Protein AF-0000000082708967 (afdb_homodimer)

Solvent-accessible surface area (backbone atoms only — not comparable to full-atom values): 21891 Å² total; per-residue (Å²): 141,85,82,81,80,80,81,81,82,80,82,80,82,84,83,82,74,86,82,81,83,80,82,81,79,82,82,78,80,78,81,80,74,81,71,82,78,74,81,76,70,68,73,65,56,66,70,60,60,70,72,70,68,70,71,64,66,57,53,57,61,90,88,38,44,76,56,96,66,26,22,32,36,78,41,85,64,57,30,27,50,58,56,44,36,52,54,22,41,74,70,75,24,24,27,30,73,57,70,46,71,65,54,46,52,52,52,20,48,54,37,39,75,73,71,38,57,56,26,37,36,17,36,35,51,56,85,94,37,72,37,28,51,50,37,54,76,71,79,48,87,51,74,58,60,79,57,61,53,91,74,21,30,24,29,31,38,36,26,50,87,90,45,34,32,32,44,35,55,45,80,48,64,37,20,32,32,25,29,36,74,36,47,103,135,87,76,91,71,84,77,86,83,81,82,78,80,81,82,82,81,79,81,81,82,81,81,82,79,84,82,78,84,79,83,80,77,82,72,80,80,77,83,76,72,69,74,63,58,69,72,59,60,72,74,70,70,69,72,65,67,58,55,56,61,90,88,38,44,76,55,94,66,26,20,34,37,77,40,85,64,57,30,26,52,58,56,44,35,52,55,23,40,75,70,75,23,24,27,30,72,57,69,47,70,66,55,44,50,52,51,20,49,53,38,39,76,73,72,39,59,56,26,38,37,18,34,34,51,58,86,92,37,72,37,27,50,51,37,53,75,72,80,48,88,52,74,58,60,80,54,62,54,88,73,21,30,24,30,30,38,37,26,50,86,91,45,34,32,30,45,33,54,45,80,49,66,36,20,32,32,25,30,35,74,36,47,103

Structure (mmCIF, N/CA/C/O backbone):
data_AF-0000000082708967-model_v1
#
loop_
_entity.id
_entity.type
_entity.pdbx_description
1 polymer Ladderlectin-like
#
loop_
_atom_site.group_PDB
_atom_site.id
_atom_site.type_symbol
_atom_site.label_atom_id
_atom_site.label_alt_id
_atom_site.label_comp_id
_atom_site.label_asym_id
_atom_site.label_entity_id
_atom_site.label_seq_id
_atom_site.pdbx_PDB_ins_code
_atom_site.Cartn_x
_atom_site.Cartn_y
_atom_site.Cartn_z
_atom_site.occupancy
_atom_site.B_iso_or_equiv
_atom_site.auth_seq_id
_atom_site.auth_comp_id
_atom_site.auth_asym_id
_atom_site.auth_atom_id
_atom_site.pdbx_PDB_model_num
ATOM 1 N N . MET A 1 1 ? -6.953 -68.812 -30 1 36.72 1 MET A N 1
ATOM 2 C CA . MET A 1 1 ? -6.223 -67.625 -29.594 1 36.72 1 MET A CA 1
ATOM 3 C C . MET A 1 1 ? -4.859 -67.562 -30.266 1 36.72 1 MET A C 1
ATOM 5 O O . MET A 1 1 ? -3.893 -68.125 -29.781 1 36.72 1 MET A O 1
ATOM 9 N N . LYS A 1 2 ? -4.836 -67.375 -31.703 1 40.38 2 LYS A N 1
ATOM 10 C CA . LYS A 1 2 ? -3.861 -67.5 -32.781 1 40.38 2 LYS A CA 1
ATOM 11 C C . LYS A 1 2 ? -2.893 -66.312 -32.75 1 40.38 2 LYS A C 1
ATOM 13 O O . LYS A 1 2 ? -3.312 -65.125 -32.781 1 40.38 2 LYS A O 1
ATOM 18 N N . SER A 1 3 ? -1.656 -66.375 -32.031 1 38.41 3 SER A N 1
ATOM 19 C CA . SER A 1 3 ? -0.506 -65.5 -31.75 1 38.41 3 SER A CA 1
ATOM 20 C C . SER A 1 3 ? 0.183 -65.062 -33.031 1 38.41 3 SER A C 1
ATOM 22 O O . SER A 1 3 ? 0.77 -65.875 -33.75 1 38.41 3 SER A O 1
ATOM 24 N N . VAL A 1 4 ? -0.404 -64 -33.812 1 38.38 4 VAL A N 1
ATOM 25 C CA . VAL A 1 4 ? 0.136 -63.594 -35.094 1 38.38 4 VAL A CA 1
ATOM 26 C C . VAL A 1 4 ? 1.521 -62.969 -34.906 1 38.38 4 VAL A C 1
ATOM 28 O O . VAL A 1 4 ? 1.68 -62.031 -34.125 1 38.38 4 VAL A O 1
ATOM 31 N N . LEU A 1 5 ? 2.689 -63.625 -35.156 1 31.55 5 LEU A N 1
ATOM 32 C CA . LEU A 1 5 ? 4.133 -63.438 -35.094 1 31.55 5 LEU A CA 1
ATOM 33 C C . LEU A 1 5 ? 4.578 -62.406 -36.125 1 31.55 5 LEU A C 1
ATOM 35 O O . LEU A 1 5 ? 4.617 -62.688 -37.312 1 31.55 5 LEU A O 1
ATOM 39 N N . ILE A 1 6 ? 4.102 -61.031 -36.031 1 38.12 6 ILE A N 1
ATOM 40 C CA . ILE A 1 6 ? 4.395 -60.094 -37.125 1 38.12 6 ILE A CA 1
ATOM 41 C C . ILE A 1 6 ? 5.902 -59.844 -37.188 1 38.12 6 ILE A C 1
ATOM 43 O O . ILE A 1 6 ? 6.527 -59.438 -36.219 1 38.12 6 ILE A O 1
ATOM 47 N N . LEU A 1 7 ? 6.695 -60.438 -38.188 1 29.22 7 LEU A N 1
ATOM 48 C CA . LEU A 1 7 ? 8.102 -60.5 -38.562 1 29.22 7 LEU A CA 1
ATOM 49 C C . LEU A 1 7 ? 8.602 -59.125 -39 1 29.22 7 LEU A C 1
ATOM 51 O O . LEU A 1 7 ? 8.117 -58.594 -40 1 29.22 7 LEU A O 1
ATOM 55 N N . CYS A 1 8 ? 9.047 -58.188 -38.062 1 35.88 8 CYS A N 1
ATOM 56 C CA . CYS A 1 8 ? 9.523 -56.812 -38.219 1 35.88 8 CYS A CA 1
ATOM 57 C C . CYS A 1 8 ? 10.805 -56.781 -39.031 1 35.88 8 CYS A C 1
ATOM 59 O O . CYS A 1 8 ? 11.844 -57.281 -38.594 1 35.88 8 CYS A O 1
ATOM 61 N N . PHE A 1 9 ? 10.805 -56.781 -40.406 1 27.39 9 PHE A N 1
ATOM 62 C CA . PHE A 1 9 ? 11.953 -56.844 -41.312 1 27.39 9 PHE A CA 1
ATOM 63 C C . PHE A 1 9 ? 12.758 -55.562 -41.219 1 27.39 9 PHE A C 1
ATOM 65 O O . PHE A 1 9 ? 12.211 -54.469 -41.375 1 27.39 9 PHE A O 1
ATOM 72 N N . ILE A 1 10 ? 14 -55.406 -40.562 1 32.03 10 ILE A N 1
ATOM 73 C CA . ILE A 1 10 ? 15.031 -54.438 -40.156 1 32.03 10 ILE A CA 1
ATOM 74 C C . ILE A 1 10 ? 15.82 -54 -41.375 1 32.03 10 ILE A C 1
ATOM 76 O O . ILE A 1 10 ? 16.609 -54.75 -41.938 1 32.03 10 ILE A O 1
ATOM 80 N N . LEU A 1 11 ? 15.242 -53.344 -42.531 1 27.8 11 LEU A N 1
ATOM 81 C CA . LEU A 1 11 ? 16.047 -53.094 -43.719 1 27.8 11 LEU A CA 1
ATOM 82 C C . LEU A 1 11 ? 17.156 -52.094 -43.438 1 27.8 11 LEU A C 1
ATOM 84 O O . LEU A 1 11 ? 16.891 -50.938 -43.094 1 27.8 11 LEU A O 1
ATOM 88 N N . CYS A 1 12 ? 18.422 -52.438 -43.094 1 29.98 12 CYS A N 1
ATOM 89 C CA . CYS A 1 12 ? 19.688 -51.812 -42.719 1 29.98 12 CYS A CA 1
ATOM 90 C C . CYS A 1 12 ? 20.281 -51.062 -43.906 1 29.98 12 CYS A C 1
ATOM 92 O O . CYS A 1 12 ? 20.875 -51.656 -44.781 1 29.98 12 CYS A O 1
ATOM 94 N N . ALA A 1 13 ? 19.531 -50.062 -44.656 1 31.95 13 ALA A N 1
ATOM 95 C CA . ALA A 1 13 ? 20.125 -49.531 -45.875 1 31.95 13 ALA A CA 1
ATOM 96 C C . ALA A 1 13 ? 21.438 -48.812 -45.594 1 31.95 13 ALA A C 1
ATOM 98 O O . ALA A 1 13 ? 21.531 -48.062 -44.594 1 31.95 13 ALA A O 1
ATOM 99 N N . ALA A 1 14 ? 22.656 -49.156 -46.188 1 31.77 14 ALA A N 1
ATOM 100 C CA . ALA A 1 14 ? 24.094 -48.875 -46.188 1 31.77 14 ALA A CA 1
ATOM 101 C C . ALA A 1 14 ? 24.391 -47.469 -46.656 1 31.77 14 ALA A C 1
ATOM 103 O O . ALA A 1 14 ? 23.844 -47 -47.656 1 31.77 14 ALA A O 1
ATOM 104 N N . VAL A 1 15 ? 24.75 -46.469 -45.75 1 33.69 15 VAL A N 1
ATOM 105 C CA . VAL A 1 15 ? 25.078 -45.062 -45.719 1 33.69 15 VAL A CA 1
ATOM 106 C C . VAL A 1 15 ? 26.344 -44.781 -46.531 1 33.69 15 VAL A C 1
ATOM 108 O O . VAL A 1 15 ? 27.422 -45.281 -46.188 1 33.69 15 VAL A O 1
ATOM 111 N N . SER A 1 16 ? 26.344 -44.719 -47.875 1 27.94 16 SER A N 1
ATOM 112 C CA . SER A 1 16 ? 27.562 -44.562 -48.688 1 27.94 16 SER A CA 1
ATOM 113 C C . SER A 1 16 ? 28.234 -43.25 -48.375 1 27.94 16 SER A C 1
ATOM 115 O O . SER A 1 16 ? 27.578 -42.219 -48.188 1 27.94 16 SER A O 1
ATOM 117 N N . THR A 1 17 ? 29.531 -43.094 -47.938 1 33.69 17 THR A N 1
ATOM 118 C CA . THR A 1 17 ? 30.547 -42.25 -47.344 1 33.69 17 THR A CA 1
ATOM 119 C C . THR A 1 17 ? 31.141 -41.312 -48.406 1 33.69 17 THR A C 1
ATOM 121 O O . THR A 1 17 ? 32.094 -40.594 -48.125 1 33.69 17 THR A O 1
ATOM 124 N N . ARG A 1 18 ? 30.391 -40.75 -49.344 1 32 18 ARG A N 1
ATOM 125 C CA . ARG A 1 18 ? 31.203 -40.188 -50.438 1 32 18 ARG A CA 1
ATOM 126 C C . ARG A 1 18 ? 32.094 -39.062 -49.938 1 32 18 ARG A C 1
ATOM 128 O O . ARG A 1 18 ? 31.625 -38.188 -49.188 1 32 18 ARG A O 1
ATOM 135 N N . ALA A 1 19 ? 33.531 -39 -50 1 31.91 19 ALA A N 1
ATOM 136 C CA . ALA A 1 19 ? 34.75 -38.375 -49.562 1 31.91 19 ALA A CA 1
ATOM 137 C C . ALA A 1 19 ? 34.969 -37.031 -50.281 1 31.91 19 ALA A C 1
ATOM 139 O O . ALA A 1 19 ? 35.219 -37.031 -51.5 1 31.91 19 ALA A O 1
ATOM 140 N N . ALA A 1 20 ? 34.156 -35.938 -50.188 1 33.66 20 ALA A N 1
ATOM 141 C CA . ALA A 1 20 ? 34.281 -34.75 -51.031 1 33.66 20 ALA A CA 1
ATOM 142 C C . ALA A 1 20 ? 35.625 -34.062 -50.812 1 33.66 20 ALA A C 1
ATOM 144 O O . ALA A 1 20 ? 36.062 -33.906 -49.656 1 33.66 20 ALA A O 1
ATOM 145 N N . THR A 1 21 ? 36.562 -33.938 -51.812 1 31.7 21 THR A N 1
ATOM 146 C CA . THR A 1 21 ? 37.969 -33.5 -51.969 1 31.7 21 THR A CA 1
ATOM 147 C C . THR A 1 21 ? 38.062 -31.984 -51.75 1 31.7 21 THR A C 1
ATOM 149 O O . THR A 1 21 ? 37.375 -31.203 -52.375 1 31.7 21 THR A O 1
ATOM 152 N N . VAL A 1 22 ? 38.469 -31.422 -50.594 1 33.75 22 VAL A N 1
ATOM 153 C CA . VAL A 1 22 ? 38.625 -30.078 -50.031 1 33.75 22 VAL A CA 1
ATOM 154 C C . VAL A 1 22 ? 39.75 -29.359 -50.781 1 33.75 22 VAL A C 1
ATOM 156 O O . VAL A 1 22 ? 40.906 -29.766 -50.75 1 33.75 22 VAL A O 1
ATOM 159 N N . ALA A 1 23 ? 39.469 -28.75 -51.969 1 30.03 23 ALA A N 1
ATOM 160 C CA . ALA A 1 23 ? 40.5 -28.078 -52.781 1 30.03 23 ALA A CA 1
ATOM 161 C C . ALA A 1 23 ? 41.125 -26.938 -51.969 1 30.03 23 ALA A C 1
ATOM 163 O O . ALA A 1 23 ? 40.438 -26.219 -51.25 1 30.03 23 ALA A O 1
ATOM 164 N N . VAL A 1 24 ? 42.469 -26.891 -51.75 1 30.47 24 VAL A N 1
ATOM 165 C CA . VAL A 1 24 ? 43.531 -26.172 -51.031 1 30.47 24 VAL A CA 1
ATOM 166 C C . VAL A 1 24 ? 43.688 -24.781 -51.625 1 30.47 24 VAL A C 1
ATOM 168 O O . VAL A 1 24 ? 44.125 -24.625 -52.781 1 30.47 24 VAL A O 1
ATOM 171 N N . ALA A 1 25 ? 42.688 -23.875 -51.531 1 28.83 25 ALA A N 1
ATOM 172 C CA . ALA A 1 25 ? 42.812 -22.578 -52.156 1 28.83 25 ALA A CA 1
ATOM 173 C C . ALA A 1 25 ? 44.094 -21.859 -51.719 1 28.83 25 ALA A C 1
ATOM 175 O O . ALA A 1 25 ? 44.5 -21.969 -50.562 1 28.83 25 ALA A O 1
ATOM 176 N N . GLU A 1 26 ? 44.906 -21.328 -52.656 1 28.55 26 GLU A N 1
ATOM 177 C CA . GLU A 1 26 ? 46.25 -20.734 -52.688 1 28.55 26 GLU A CA 1
ATOM 178 C C . GLU A 1 26 ? 46.25 -19.406 -51.938 1 28.55 26 GLU A C 1
ATOM 180 O O . GLU A 1 26 ? 45.375 -18.562 -52.125 1 28.55 26 GLU A O 1
ATOM 185 N N . ALA A 1 27 ? 47 -19.172 -50.875 1 24.41 27 ALA A N 1
ATOM 186 C CA . ALA A 1 27 ? 47.312 -18.156 -49.875 1 24.41 27 ALA A CA 1
ATOM 187 C C . ALA A 1 27 ? 47.969 -16.938 -50.5 1 24.41 27 ALA A C 1
ATOM 189 O O . ALA A 1 27 ? 49.125 -17.031 -50.969 1 24.41 27 ALA A O 1
ATOM 190 N N . ALA A 1 28 ? 47.281 -16.078 -51.312 1 29.34 28 ALA A N 1
ATOM 191 C CA . ALA A 1 28 ? 47.969 -14.945 -51.938 1 29.34 28 ALA A CA 1
ATOM 192 C C . ALA A 1 28 ? 48.688 -14.102 -50.875 1 29.34 28 ALA A C 1
ATOM 194 O O . ALA A 1 28 ? 48.219 -14.023 -49.719 1 29.34 28 ALA A O 1
ATOM 195 N N . ASP A 1 29 ? 49.938 -13.734 -51 1 26.48 29 ASP A N 1
ATOM 196 C CA . ASP A 1 29 ? 51.031 -13.055 -50.281 1 26.48 29 ASP A CA 1
ATOM 197 C C . ASP A 1 29 ? 50.688 -11.594 -50.031 1 26.48 29 ASP A C 1
ATOM 199 O O . ASP A 1 29 ? 50.75 -10.758 -50.938 1 26.48 29 ASP A O 1
ATOM 203 N N . VAL A 1 30 ? 49.469 -11.156 -49.625 1 30.09 30 VAL A N 1
ATOM 204 C CA . VAL A 1 30 ? 49.219 -9.711 -49.594 1 30.09 30 VAL A CA 1
ATOM 205 C C . VAL A 1 30 ? 50.281 -9.031 -48.75 1 30.09 30 VAL A C 1
ATOM 207 O O . VAL A 1 30 ? 50.594 -9.477 -47.625 1 30.09 30 VAL A O 1
ATOM 210 N N . GLN A 1 31 ? 51.156 -8.18 -49.344 1 25.86 31 GLN A N 1
ATOM 211 C CA . GLN A 1 31 ? 52.25 -7.32 -48.938 1 25.86 31 GLN A CA 1
ATOM 212 C C . GLN A 1 31 ? 51.812 -6.289 -47.906 1 25.86 31 GLN A C 1
ATOM 214 O O . GLN A 1 31 ? 50.75 -5.652 -48.062 1 25.86 31 GLN A O 1
ATOM 219 N N . GLN A 1 32 ? 52.156 -6.43 -46.594 1 26.89 32 GLN A N 1
ATOM 220 C CA . GLN A 1 32 ? 51.938 -5.727 -45.312 1 26.89 32 GLN A CA 1
ATOM 221 C C . GLN A 1 32 ? 52.438 -4.285 -45.406 1 26.89 32 GLN A C 1
ATOM 223 O O . GLN A 1 32 ? 53.625 -4.039 -45.5 1 26.89 32 GLN A O 1
ATOM 228 N N . GLU A 1 33 ? 51.844 -3.471 -46.406 1 29.39 33 GLU A N 1
ATOM 229 C CA . GLU A 1 33 ? 52.406 -2.125 -46.344 1 29.39 33 GLU A CA 1
ATOM 230 C C . GLU A 1 33 ? 52.281 -1.533 -44.938 1 29.39 33 GLU A C 1
ATOM 232 O O . GLU A 1 33 ? 51.281 -1.72 -44.281 1 29.39 33 GLU A O 1
ATOM 237 N N . ASP A 1 34 ? 53.375 -1.178 -44.25 1 30.45 34 ASP A N 1
ATOM 238 C CA . ASP A 1 34 ? 53.781 -0.683 -42.938 1 30.45 34 ASP A CA 1
ATOM 239 C C . ASP A 1 34 ? 53.125 0.663 -42.656 1 30.45 34 ASP A C 1
ATOM 241 O O . ASP A 1 34 ? 53.594 1.705 -43.094 1 30.45 34 ASP A O 1
ATOM 245 N N . ASN A 1 35 ? 51.812 0.862 -43 1 35.69 35 ASN A N 1
ATOM 246 C CA . ASN A 1 35 ? 51.406 2.234 -42.75 1 35.69 35 ASN A CA 1
ATOM 247 C C . ASN A 1 35 ? 51.531 2.59 -41.281 1 35.69 35 ASN A C 1
ATOM 249 O O . ASN A 1 35 ? 51.125 1.812 -40.406 1 35.69 35 ASN A O 1
ATOM 253 N N . PRO A 1 36 ? 52.25 3.771 -40.969 1 34.5 36 PRO A N 1
ATOM 254 C CA . PRO A 1 36 ? 52.594 4.211 -39.625 1 34.5 36 PRO A CA 1
ATOM 255 C C . PRO A 1 36 ? 51.406 4.41 -38.719 1 34.5 36 PRO A C 1
ATOM 257 O O . PRO A 1 36 ? 50.312 4.754 -39.188 1 34.5 36 PRO A O 1
ATOM 260 N N . ALA A 1 37 ? 51.438 3.814 -37.5 1 35.72 37 ALA A N 1
ATOM 261 C CA . ALA A 1 37 ? 50.438 3.689 -36.438 1 35.72 37 ALA A CA 1
ATOM 262 C C . ALA A 1 37 ? 49.938 5.059 -36 1 35.72 37 ALA A C 1
ATOM 264 O O . ALA A 1 37 ? 50.719 5.965 -35.719 1 35.72 37 ALA A O 1
ATOM 265 N N . PRO A 1 38 ? 48.688 5.438 -36.562 1 35.59 38 PRO A N 1
ATOM 266 C CA . PRO A 1 38 ? 48.219 6.746 -36.094 1 35.59 38 PRO A CA 1
ATOM 267 C C . PRO A 1 38 ? 48.281 6.891 -34.594 1 35.59 38 PRO A C 1
ATOM 269 O O . PRO A 1 38 ? 48.219 5.891 -33.844 1 35.59 38 PRO A O 1
ATOM 272 N N . GLU A 1 39 ? 48.969 7.992 -34.062 1 35.81 39 GLU A N 1
ATOM 273 C CA . GLU A 1 39 ? 49.094 8.414 -32.656 1 35.81 39 GLU A CA 1
ATOM 274 C C . GLU A 1 39 ? 47.75 8.43 -31.953 1 35.81 39 GLU A C 1
ATOM 276 O O . GLU A 1 39 ? 46.812 9.086 -32.406 1 35.81 39 GLU A O 1
ATOM 281 N N . VAL A 1 40 ? 47.406 7.234 -31.406 1 35.38 40 VAL A N 1
ATOM 282 C CA . VAL A 1 40 ? 46.219 7.09 -30.562 1 35.38 40 VAL A CA 1
ATOM 283 C C . VAL A 1 40 ? 46.219 8.188 -29.5 1 35.38 40 VAL A C 1
ATOM 285 O O . VAL A 1 40 ? 47.219 8.406 -28.812 1 35.38 40 VAL A O 1
ATOM 288 N N . ASP A 1 41 ? 45.594 9.328 -29.812 1 32.5 41 ASP A N 1
ATOM 289 C CA . ASP A 1 41 ? 45.344 10.43 -28.875 1 32.5 41 ASP A CA 1
ATOM 290 C C . ASP A 1 41 ? 44.906 9.922 -27.516 1 32.5 41 ASP A C 1
ATOM 292 O O . ASP A 1 41 ? 44.031 9.039 -27.438 1 32.5 41 ASP A O 1
ATOM 296 N N . ALA A 1 42 ? 45.719 10.203 -26.406 1 36.25 42 ALA A N 1
ATOM 297 C CA . ALA A 1 42 ? 45.719 9.891 -24.984 1 36.25 42 ALA A CA 1
ATOM 298 C C . ALA A 1 42 ? 44.344 10.227 -24.359 1 36.25 42 ALA A C 1
ATOM 300 O O . ALA A 1 42 ? 44.062 9.828 -23.234 1 36.25 42 ALA A O 1
ATOM 301 N N . ASP A 1 43 ? 43.719 11.18 -25.031 1 35.72 43 ASP A N 1
ATOM 302 C CA . ASP A 1 43 ? 42.656 11.758 -24.219 1 35.72 43 ASP A CA 1
ATOM 303 C C . ASP A 1 43 ? 41.5 10.76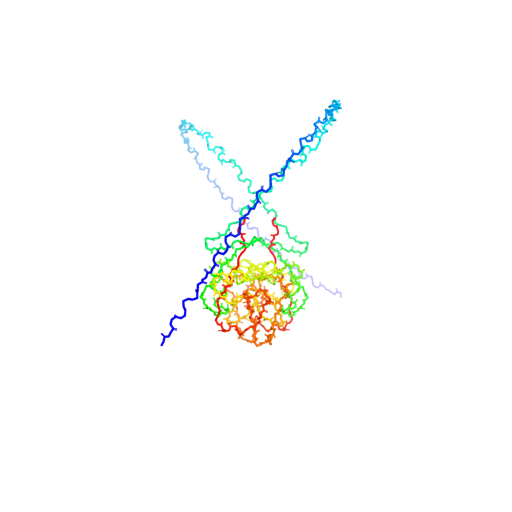6 -24.016 1 35.72 43 ASP A C 1
ATOM 305 O O . ASP A 1 43 ? 40.531 11.055 -23.328 1 35.72 43 ASP A O 1
ATOM 309 N N . THR A 1 44 ? 41.438 9.727 -24.875 1 36.44 44 THR A N 1
ATOM 310 C CA . THR A 1 44 ? 40.281 8.867 -24.703 1 36.44 44 THR A CA 1
ATOM 311 C C . THR A 1 44 ? 40.406 8.023 -23.438 1 36.44 44 THR A C 1
ATOM 313 O O . THR A 1 44 ? 39.469 7.375 -23.016 1 36.44 44 THR A O 1
ATOM 316 N N . ALA A 1 45 ? 41.625 7.848 -22.984 1 33.19 45 ALA A N 1
ATOM 317 C CA . ALA A 1 45 ? 41.75 6.898 -21.891 1 33.19 45 ALA A CA 1
ATOM 318 C C . ALA A 1 45 ? 41.156 7.469 -20.594 1 33.19 45 ALA A C 1
ATOM 320 O O . ALA A 1 45 ? 40.75 6.715 -19.719 1 33.19 45 ALA A O 1
ATOM 321 N N . ALA A 1 46 ? 41.438 8.812 -20.344 1 36.25 46 ALA A N 1
ATOM 322 C CA . ALA A 1 46 ? 41.031 9.281 -19.031 1 36.25 46 ALA A CA 1
ATOM 323 C C . ALA A 1 46 ? 39.531 9.117 -18.844 1 36.25 46 ALA A C 1
ATOM 325 O O . ALA A 1 46 ? 39.031 9.047 -17.703 1 36.25 46 ALA A O 1
ATOM 326 N N . ASP A 1 47 ? 38.75 9.281 -19.953 1 33.06 47 ASP A N 1
ATOM 327 C CA . ASP A 1 47 ? 37.344 9.172 -19.703 1 33.06 47 ASP A CA 1
ATOM 328 C C . ASP A 1 47 ? 36.938 7.746 -19.328 1 33.06 47 ASP A C 1
ATOM 330 O O . ASP A 1 47 ? 35.781 7.473 -19.031 1 33.06 47 ASP A O 1
ATOM 334 N N . ALA A 1 48 ? 37.781 6.766 -19.641 1 32.56 48 ALA A N 1
ATOM 335 C CA . ALA A 1 48 ? 37.375 5.461 -19.125 1 32.56 48 ALA A CA 1
ATOM 336 C C . ALA A 1 48 ? 37.5 5.414 -17.609 1 32.56 48 ALA A C 1
ATOM 338 O O . ALA A 1 48 ? 38.344 4.676 -17.062 1 32.56 48 ALA A O 1
ATOM 339 N N . ALA A 1 49 ? 37.844 6.465 -16.844 1 34.69 49 ALA A N 1
ATOM 340 C CA . ALA A 1 49 ? 37.625 6.215 -15.422 1 34.69 49 ALA A CA 1
ATOM 341 C C . ALA A 1 49 ? 36.344 5.398 -15.211 1 34.69 49 ALA A C 1
ATOM 343 O O . ALA A 1 49 ? 35.281 5.785 -15.656 1 34.69 49 ALA A O 1
ATOM 344 N N . ALA A 1 50 ? 36.406 4.129 -15.094 1 34.12 50 ALA A N 1
ATOM 345 C CA . ALA A 1 50 ? 35.438 3.064 -14.805 1 34.12 50 ALA A CA 1
ATOM 346 C C . ALA A 1 50 ? 34.344 3.543 -13.836 1 34.12 50 ALA A C 1
ATOM 348 O O . ALA A 1 50 ? 34.656 4.027 -12.75 1 34.12 50 ALA A O 1
ATOM 349 N N . ALA A 1 51 ? 33.281 4.223 -14.164 1 38.53 51 ALA A N 1
ATOM 350 C CA . ALA A 1 51 ? 32.125 4.047 -13.32 1 38.53 51 ALA A CA 1
ATOM 351 C C . ALA A 1 51 ? 32.125 2.691 -12.617 1 38.53 51 ALA A C 1
ATOM 353 O O . ALA A 1 51 ? 31.984 1.652 -13.266 1 38.53 51 ALA A O 1
ATOM 354 N N . VAL A 1 52 ? 33.062 2.359 -11.867 1 40.38 52 VAL A N 1
ATOM 355 C CA . VAL A 1 52 ? 32.781 1.209 -11.016 1 40.38 52 VAL A CA 1
ATOM 356 C C . VAL A 1 52 ? 31.281 1.039 -10.859 1 40.38 52 VAL A C 1
ATOM 358 O O . VAL A 1 52 ? 30.609 1.896 -10.273 1 40.38 52 VAL A O 1
ATOM 361 N N . HIS A 1 53 ? 30.516 0.763 -11.883 1 46 53 HIS A N 1
ATOM 362 C CA . HIS A 1 53 ? 29.188 0.232 -11.617 1 46 53 HIS A CA 1
ATOM 363 C C . HIS A 1 53 ? 29.156 -0.514 -10.289 1 46 53 HIS A C 1
ATOM 365 O O . HIS A 1 53 ? 29.734 -1.59 -10.156 1 46 53 HIS A O 1
ATOM 371 N N . GLN A 1 54 ? 29.469 0.105 -9.188 1 45.22 54 GLN A N 1
ATOM 372 C CA . GLN A 1 54 ? 29.172 -0.579 -7.934 1 45.22 54 GLN A CA 1
ATOM 373 C C . GLN A 1 54 ? 28.031 -1.587 -8.109 1 45.22 54 GLN A C 1
ATOM 375 O O . GLN A 1 54 ? 26.906 -1.21 -8.445 1 45.22 54 GLN A O 1
ATOM 380 N N . VAL A 1 55 ? 28.234 -2.693 -8.703 1 50.56 55 VAL A N 1
ATOM 381 C CA . VAL A 1 55 ? 27.297 -3.807 -8.648 1 50.56 55 VAL A CA 1
ATOM 382 C C . VAL A 1 55 ? 26.609 -3.836 -7.281 1 50.56 55 VAL A C 1
ATOM 384 O O . VAL A 1 55 ? 27.266 -3.996 -6.254 1 50.56 55 VAL A O 1
ATOM 387 N N . GLN A 1 56 ? 25.734 -2.934 -7.047 1 53.34 56 GLN A N 1
ATOM 388 C CA . GLN A 1 56 ? 24.938 -3.104 -5.844 1 53.34 56 GLN A CA 1
ATOM 389 C C . GLN A 1 56 ? 24.453 -4.543 -5.707 1 53.34 56 GLN A C 1
ATOM 391 O O . GLN A 1 56 ? 23.703 -5.031 -6.555 1 53.34 56 GLN A O 1
ATOM 396 N N . LEU A 1 57 ? 25.312 -5.398 -5.25 1 63.25 57 LEU A N 1
ATOM 397 C CA . LEU A 1 57 ? 24.875 -6.762 -4.965 1 63.25 57 LEU A CA 1
ATOM 398 C C . LEU A 1 57 ? 23.578 -6.758 -4.172 1 63.25 57 LEU A C 1
ATOM 400 O O . LEU A 1 57 ? 23.484 -6.141 -3.107 1 63.25 57 LEU A O 1
ATOM 404 N N . SER A 1 58 ? 22.438 -6.852 -4.824 1 75.12 58 SER A N 1
ATOM 405 C CA . SER A 1 58 ? 21.141 -7.055 -4.18 1 75.12 58 SER A CA 1
ATOM 406 C C . SER A 1 58 ? 20.953 -8.508 -3.758 1 75.12 58 SER A C 1
ATOM 408 O O . SER A 1 58 ? 21.234 -9.43 -4.531 1 75.12 58 SER A O 1
ATOM 410 N N . PHE A 1 59 ? 20.891 -8.711 -2.432 1 89.38 59 PHE A N 1
ATOM 411 C CA . PHE A 1 59 ? 20.719 -10.07 -1.925 1 89.38 59 PHE A CA 1
ATOM 412 C C . PHE A 1 59 ? 19.312 -10.273 -1.38 1 89.38 59 PHE A C 1
ATOM 414 O O . PHE A 1 59 ? 18.719 -9.352 -0.82 1 89.38 59 PHE A O 1
ATOM 421 N N . CYS A 1 60 ? 18.828 -11.477 -1.745 1 96.06 60 CYS A N 1
ATOM 422 C CA . CYS A 1 60 ? 17.547 -11.891 -1.191 1 96.06 60 CYS A CA 1
ATOM 423 C C . CYS A 1 60 ? 17.734 -12.859 -0.032 1 96.06 60 CYS A C 1
ATOM 425 O O . CYS A 1 60 ? 18.75 -13.578 0.022 1 96.06 60 CYS A O 1
ATOM 427 N N . PRO A 1 61 ? 16.828 -12.812 0.952 1 95.19 61 PRO A N 1
ATOM 428 C CA . PRO A 1 61 ? 16.891 -13.828 2.002 1 95.19 61 PRO A CA 1
ATOM 429 C C . PRO A 1 61 ? 16.844 -15.25 1.446 1 95.19 61 PRO A C 1
ATOM 431 O O . PRO A 1 61 ? 16.375 -15.469 0.323 1 95.19 61 PRO A O 1
ATOM 434 N N . ASP A 1 62 ? 17.328 -16.172 2.275 1 94.56 62 ASP A N 1
ATOM 435 C CA . ASP A 1 62 ? 17.281 -17.578 1.881 1 94.56 62 ASP A CA 1
ATOM 436 C C . ASP A 1 62 ? 15.859 -18.016 1.535 1 94.56 62 ASP A C 1
ATOM 438 O O . ASP A 1 62 ? 14.914 -17.672 2.248 1 94.56 62 ASP A O 1
ATOM 442 N N . GLY A 1 63 ? 15.734 -18.703 0.45 1 95.94 63 GLY A N 1
ATOM 443 C CA . GLY A 1 63 ? 14.43 -19.234 0.062 1 95.94 63 GLY A CA 1
ATOM 444 C C . GLY A 1 63 ? 13.648 -18.297 -0.833 1 95.94 63 GLY A C 1
ATOM 445 O O . GLY A 1 63 ? 12.609 -18.656 -1.379 1 95.94 63 GLY A O 1
ATOM 446 N N . TRP A 1 64 ? 14.18 -17.109 -0.925 1 97.69 64 TRP A N 1
ATOM 447 C CA . TRP A 1 64 ? 13.531 -16.141 -1.803 1 97.69 64 TRP A CA 1
ATOM 448 C C . TRP A 1 64 ? 14.203 -16.109 -3.172 1 97.69 64 TRP A C 1
ATOM 450 O O . TRP A 1 64 ? 15.414 -16.312 -3.281 1 97.69 64 TRP A O 1
ATOM 460 N N . LEU A 1 65 ? 13.391 -15.836 -4.184 1 97.19 65 LEU A N 1
ATOM 461 C CA . LEU A 1 65 ? 13.867 -15.742 -5.559 1 97.19 65 LEU A CA 1
ATOM 462 C C . LEU A 1 65 ? 14.141 -14.297 -5.949 1 97.19 65 LEU A C 1
ATOM 464 O O . LEU A 1 65 ? 13.359 -13.398 -5.609 1 97.19 65 LEU A O 1
ATOM 468 N N . SER A 1 66 ? 15.219 -14.125 -6.637 1 96.31 66 SER A N 1
ATOM 469 C CA . SER A 1 66 ? 15.57 -12.789 -7.09 1 96.31 66 SER A CA 1
ATOM 470 C C . SER A 1 66 ? 15.156 -12.57 -8.539 1 96.31 66 SER A C 1
ATOM 472 O O . SER A 1 66 ? 15.336 -13.453 -9.383 1 96.31 66 SER A O 1
ATOM 474 N N . TYR A 1 67 ? 14.531 -11.445 -8.766 1 96.69 67 TYR A N 1
ATOM 475 C CA . TYR A 1 67 ? 14.195 -11.078 -10.133 1 96.69 67 TYR A CA 1
ATOM 476 C C . TYR A 1 67 ? 14.133 -9.562 -10.297 1 96.69 67 TYR A C 1
ATOM 478 O O . TYR A 1 67 ? 13.297 -8.898 -9.68 1 96.69 67 TYR A O 1
ATOM 486 N N . ARG A 1 68 ? 14.906 -8.977 -11.023 1 93.38 68 ARG A N 1
ATOM 487 C CA . ARG A 1 68 ? 14.93 -7.574 -11.438 1 93.38 68 ARG A CA 1
ATOM 488 C C . ARG A 1 68 ? 14.812 -6.648 -10.227 1 93.38 68 ARG A C 1
ATOM 490 O O . ARG A 1 68 ? 13.969 -5.746 -10.211 1 93.38 68 ARG A O 1
ATOM 497 N N . GLY A 1 69 ? 15.672 -6.918 -9.258 1 93.69 69 GLY A N 1
ATOM 498 C CA . GLY A 1 69 ? 15.805 -6.016 -8.125 1 93.69 69 GLY A CA 1
ATOM 499 C C . GLY A 1 69 ? 14.797 -6.293 -7.023 1 93.69 69 GLY A C 1
ATOM 500 O O . GLY A 1 69 ? 14.75 -5.57 -6.027 1 93.69 69 GLY A O 1
ATOM 501 N N . SER A 1 70 ? 14.016 -7.352 -7.207 1 97 70 SER A N 1
ATOM 502 C CA . SER A 1 70 ? 13.047 -7.738 -6.191 1 97 70 SER A CA 1
ATOM 503 C C . SER A 1 70 ? 13.234 -9.188 -5.766 1 97 70 SER A C 1
ATOM 505 O O . SER A 1 70 ? 13.836 -9.984 -6.496 1 97 70 SER A O 1
ATOM 507 N N . CYS A 1 71 ? 12.766 -9.438 -4.594 1 98.19 71 CYS A N 1
ATOM 508 C CA . CYS A 1 71 ? 12.758 -10.789 -4.047 1 98.19 71 CYS A CA 1
ATOM 509 C C . CYS A 1 71 ? 11.328 -11.312 -3.93 1 98.19 71 CYS A C 1
ATOM 511 O O . CYS A 1 71 ? 10.422 -10.578 -3.549 1 98.19 71 CYS A O 1
ATOM 513 N N . TYR A 1 72 ? 11.227 -12.594 -4.195 1 98.62 72 TYR A N 1
ATOM 514 C CA . TYR A 1 72 ? 9.898 -13.203 -4.207 1 98.62 72 TYR A CA 1
ATOM 515 C C . TYR A 1 72 ? 9.891 -14.492 -3.398 1 98.62 72 TYR A C 1
ATOM 517 O O . TYR A 1 72 ? 10.859 -15.25 -3.408 1 98.62 72 TYR A O 1
ATOM 525 N N . TYR A 1 73 ? 8.82 -14.727 -2.719 1 98.62 73 TYR A N 1
ATOM 526 C CA . TYR A 1 73 ? 8.578 -15.977 -2.002 1 98.62 73 TYR A CA 1
ATOM 527 C C . TYR A 1 73 ? 7.203 -16.531 -2.324 1 98.62 73 TYR A C 1
ATOM 529 O O . TYR A 1 73 ? 6.195 -15.828 -2.209 1 98.62 73 TYR A O 1
ATOM 537 N N . PHE A 1 74 ? 7.191 -17.734 -2.793 1 98.75 74 PHE A N 1
ATOM 538 C CA . PHE A 1 74 ? 5.926 -18.406 -3.059 1 98.75 74 PHE A CA 1
ATOM 539 C C . PHE A 1 74 ? 5.52 -19.281 -1.878 1 98.75 74 PHE A C 1
ATOM 541 O O . PHE A 1 74 ? 6.281 -20.156 -1.458 1 98.75 74 PHE A O 1
ATOM 548 N N . SER A 1 75 ? 4.34 -19 -1.381 1 98.69 75 SER A N 1
ATOM 549 C CA . SER A 1 75 ? 3.812 -19.844 -0.315 1 98.69 75 SER A CA 1
ATOM 550 C C . SER A 1 75 ? 2.838 -20.891 -0.864 1 98.69 75 SER A C 1
ATOM 552 O O . SER A 1 75 ? 1.803 -20.531 -1.435 1 98.69 75 SER A O 1
ATOM 554 N N . ASN A 1 76 ? 3.121 -22.125 -0.608 1 97.94 76 ASN A N 1
ATOM 555 C CA . ASN A 1 76 ? 2.305 -23.234 -1.093 1 97.94 76 ASN A CA 1
ATOM 556 C C . ASN A 1 76 ? 1.084 -23.469 -0.204 1 97.94 76 ASN A C 1
ATOM 558 O O . ASN A 1 76 ? 0.188 -24.234 -0.557 1 97.94 76 ASN A O 1
ATOM 562 N N . HIS A 1 77 ? 0.986 -22.766 0.888 1 97.62 77 HIS A N 1
ATOM 563 C CA . HIS A 1 77 ? -0.113 -22.953 1.83 1 97.62 77 HIS A CA 1
ATOM 564 C C . HIS A 1 77 ? -1.253 -21.984 1.544 1 97.62 77 HIS A C 1
ATOM 566 O O . HIS A 1 77 ? -1.118 -20.781 1.768 1 97.62 77 HIS A O 1
ATOM 572 N N . PRO A 1 78 ? -2.289 -22.547 1.06 1 98.69 78 PRO A N 1
ATOM 573 C CA . PRO A 1 78 ? -3.404 -21.656 0.71 1 98.69 78 PRO A CA 1
ATOM 574 C C . PRO A 1 78 ? -3.918 -20.859 1.904 1 98.69 78 PRO A C 1
ATOM 576 O O . PRO A 1 78 ? -3.967 -21.375 3.023 1 98.69 78 PRO A O 1
ATOM 579 N N . ASN A 1 79 ? -4.266 -19.609 1.718 1 98.88 79 ASN A N 1
ATOM 580 C CA . ASN A 1 79 ? -4.84 -18.703 2.701 1 98.88 79 ASN A CA 1
ATOM 581 C C . ASN A 1 79 ? -5.766 -17.672 2.047 1 98.88 79 ASN A C 1
ATOM 583 O O . ASN A 1 79 ? -5.805 -17.562 0.821 1 98.88 79 ASN A O 1
ATOM 587 N N . THR A 1 80 ? -6.613 -17 2.877 1 98.88 80 THR A N 1
ATOM 588 C CA . THR A 1 80 ? -7.363 -15.859 2.367 1 98.88 80 THR A CA 1
ATOM 589 C C . THR A 1 80 ? -6.418 -14.742 1.942 1 98.88 80 THR A C 1
ATOM 591 O O . THR A 1 80 ? -5.242 -14.734 2.316 1 98.88 80 THR A O 1
ATOM 594 N N . TRP A 1 81 ? -6.906 -13.828 1.208 1 98.88 81 TRP A N 1
ATOM 595 C CA . TRP A 1 81 ? -6.074 -12.711 0.768 1 98.88 81 TRP A CA 1
ATOM 596 C C . TRP A 1 81 ? -5.504 -11.953 1.962 1 98.88 81 TRP A C 1
ATOM 598 O O . TRP A 1 81 ? -4.316 -11.633 1.989 1 98.88 81 TRP A O 1
ATOM 608 N N . LYS A 1 82 ? -6.375 -11.719 2.957 1 98.75 82 LYS A N 1
ATOM 609 C CA . LYS A 1 82 ? -5.965 -11 4.16 1 98.75 82 LYS A CA 1
ATOM 610 C C . LYS A 1 82 ? -4.859 -11.75 4.898 1 98.75 82 LYS A C 1
ATOM 612 O O . LYS A 1 82 ? -3.84 -11.156 5.266 1 98.75 82 LYS A O 1
ATOM 617 N N . ASN A 1 83 ? -5.07 -12.984 5.078 1 98.81 83 ASN A N 1
ATOM 618 C CA . ASN A 1 83 ? -4.082 -13.766 5.82 1 98.81 83 ASN A CA 1
ATOM 619 C C . ASN A 1 83 ? -2.791 -13.938 5.023 1 98.81 83 ASN A C 1
ATOM 621 O O . ASN A 1 83 ? -1.703 -13.984 5.602 1 98.81 83 ASN A O 1
ATOM 625 N N . ALA A 1 84 ? -2.912 -14.062 3.713 1 98.94 84 ALA A N 1
ATOM 626 C CA . ALA A 1 84 ? -1.729 -14.094 2.855 1 98.94 84 ALA A CA 1
ATOM 627 C C . ALA A 1 84 ? -0.913 -12.812 3 1 98.94 84 ALA A C 1
ATOM 629 O O . ALA A 1 84 ? 0.309 -12.867 3.16 1 98.94 84 ALA A O 1
ATOM 630 N N . GLU A 1 85 ? -1.62 -11.664 2.969 1 98.88 85 GLU A N 1
ATOM 631 C CA . GLU A 1 85 ? -0.931 -10.391 3.156 1 98.88 85 GLU A CA 1
ATOM 632 C C . GLU A 1 85 ? -0.275 -10.312 4.531 1 98.88 85 GLU A C 1
ATOM 634 O O . GLU A 1 85 ? 0.845 -9.82 4.664 1 98.88 85 GLU A O 1
ATOM 639 N N . SER A 1 86 ? -0.953 -10.781 5.512 1 98.56 86 SER A N 1
ATOM 640 C CA . SER A 1 86 ? -0.387 -10.789 6.859 1 98.56 86 SER A CA 1
ATOM 641 C C . SER A 1 86 ? 0.88 -11.633 6.926 1 98.56 86 SER A C 1
ATOM 643 O O . SER A 1 86 ? 1.853 -11.258 7.582 1 98.56 86 SER A O 1
ATOM 645 N N . TYR A 1 87 ? 0.843 -12.781 6.273 1 98.69 87 TYR A N 1
ATOM 646 C CA . TYR A 1 87 ? 2.027 -13.625 6.215 1 98.69 87 TYR A CA 1
ATOM 647 C C . TYR A 1 87 ? 3.197 -12.891 5.574 1 98.69 87 TYR A C 1
ATOM 649 O O . TYR A 1 87 ? 4.301 -12.867 6.121 1 98.69 87 TYR A O 1
ATOM 657 N N . CYS A 1 88 ? 2.982 -12.297 4.414 1 98.88 88 CYS A N 1
ATOM 658 C CA . CYS A 1 88 ? 4.027 -11.555 3.717 1 98.88 88 CYS A CA 1
ATOM 659 C C . CYS A 1 88 ? 4.559 -10.422 4.582 1 98.88 88 CYS A C 1
ATOM 661 O O . CYS A 1 88 ? 5.766 -10.195 4.645 1 98.88 88 CYS A O 1
ATOM 663 N N . ALA A 1 89 ? 3.654 -9.75 5.234 1 98.44 89 ALA A N 1
ATOM 664 C CA . ALA A 1 89 ? 4.023 -8.625 6.078 1 98.44 89 ALA A CA 1
ATOM 665 C C . ALA A 1 89 ? 4.984 -9.055 7.184 1 98.44 89 ALA A C 1
ATOM 667 O O . ALA A 1 89 ? 5.84 -8.273 7.613 1 98.44 89 ALA A O 1
ATOM 668 N N . GLY A 1 90 ? 4.82 -10.273 7.629 1 97.5 90 GLY A N 1
ATOM 669 C CA . GLY A 1 90 ? 5.715 -10.812 8.641 1 97.5 90 GLY A CA 1
ATOM 670 C C . GLY A 1 90 ? 7.168 -10.836 8.203 1 97.5 90 GLY A C 1
ATOM 671 O O . GLY A 1 90 ? 8.07 -10.891 9.039 1 97.5 90 GLY A O 1
ATOM 672 N N . PHE A 1 91 ? 7.438 -10.727 6.91 1 97 91 PHE A N 1
ATOM 673 C CA . PHE A 1 91 ? 8.781 -10.695 6.336 1 97 91 PHE A CA 1
ATOM 674 C C . PHE A 1 91 ? 9.094 -9.32 5.766 1 97 91 PHE A C 1
ATOM 676 O O . PHE A 1 91 ? 9.93 -9.195 4.867 1 97 91 PHE A O 1
ATOM 683 N N . GLU A 1 92 ? 8.328 -8.344 6.246 1 95.69 92 GLU A N 1
ATOM 684 C CA . GLU A 1 92 ? 8.477 -6.973 5.758 1 95.69 92 GLU A CA 1
ATOM 685 C C . GLU A 1 92 ? 8.289 -6.902 4.246 1 95.69 92 GLU A C 1
ATOM 687 O O . GLU A 1 92 ? 9.039 -6.215 3.553 1 95.69 92 GLU A O 1
ATOM 692 N N . SER A 1 93 ? 7.457 -7.699 3.791 1 98.25 93 SER A N 1
ATOM 693 C CA . SER A 1 93 ? 7.086 -7.77 2.381 1 98.25 93 SER A CA 1
ATOM 694 C C . SER A 1 93 ? 5.578 -7.641 2.197 1 98.25 93 SER A C 1
ATOM 696 O O . SER A 1 93 ? 4.855 -7.352 3.152 1 98.25 93 SER A O 1
ATOM 698 N N . ASN A 1 94 ? 5.133 -7.691 0.952 1 98.88 94 ASN A N 1
ATOM 699 C CA . ASN A 1 94 ? 3.721 -7.645 0.588 1 98.88 94 ASN A CA 1
ATOM 700 C C . ASN A 1 94 ? 3.379 -8.688 -0.471 1 98.88 94 ASN A C 1
ATOM 702 O O . ASN A 1 94 ? 4.273 -9.289 -1.07 1 98.88 94 ASN A O 1
ATOM 706 N N . LEU A 1 95 ? 2.09 -8.93 -0.575 1 98.94 95 LEU A N 1
ATOM 707 C CA . LEU A 1 95 ? 1.692 -9.641 -1.785 1 98.94 95 LEU A CA 1
ATOM 708 C C . LEU A 1 95 ? 2.197 -8.914 -3.029 1 98.94 95 LEU A C 1
ATOM 710 O O . LEU A 1 95 ? 2.18 -7.684 -3.086 1 98.94 95 LEU A O 1
ATOM 714 N N . ALA A 1 96 ? 2.564 -9.672 -4.027 1 98.94 96 ALA A N 1
ATOM 715 C CA . ALA A 1 96 ? 3.332 -9.172 -5.16 1 98.94 96 ALA A CA 1
ATOM 716 C C . ALA A 1 96 ? 2.494 -8.227 -6.016 1 98.94 96 ALA A C 1
ATOM 718 O O . ALA A 1 96 ? 1.31 -8.477 -6.254 1 98.94 96 ALA A O 1
ATOM 719 N N . SER A 1 97 ? 3.113 -7.176 -6.457 1 98.81 97 SER A N 1
ATOM 720 C CA . SER A 1 97 ? 2.557 -6.277 -7.461 1 98.81 97 SER A CA 1
ATOM 721 C C . SER A 1 97 ? 3.184 -6.52 -8.828 1 98.81 97 SER A C 1
ATOM 723 O O . SER A 1 97 ? 4.223 -7.176 -8.938 1 98.81 97 SER A O 1
ATOM 725 N N . VAL A 1 98 ? 2.543 -6.078 -9.836 1 98.62 98 VAL A N 1
ATOM 726 C CA . VAL A 1 98 ? 2.996 -6.332 -11.195 1 98.62 98 VAL A CA 1
ATOM 727 C C . VAL A 1 98 ? 2.953 -5.039 -12.008 1 98.62 98 VAL A C 1
ATOM 729 O O . VAL A 1 98 ? 1.927 -4.359 -12.047 1 98.62 98 VAL A O 1
ATOM 732 N N . HIS A 1 99 ? 4.066 -4.785 -12.672 1 98.25 99 HIS A N 1
ATOM 733 C CA . HIS A 1 99 ? 4.133 -3.488 -13.344 1 98.25 99 HIS A CA 1
ATOM 734 C C . HIS A 1 99 ? 4.492 -3.645 -14.812 1 98.25 99 HIS A C 1
ATOM 736 O O . HIS A 1 99 ? 4.508 -2.664 -15.562 1 98.25 99 HIS A O 1
ATOM 742 N N . ASN A 1 100 ? 4.75 -4.859 -15.25 1 98 100 ASN A N 1
ATOM 743 C CA . ASN A 1 100 ? 5.008 -5.133 -16.656 1 98 100 ASN A CA 1
ATOM 744 C C . ASN A 1 100 ? 4.883 -6.621 -16.984 1 98 100 ASN A C 1
ATOM 746 O O . ASN A 1 100 ? 4.703 -7.438 -16.078 1 98 100 ASN A O 1
ATOM 750 N N . ILE A 1 101 ? 4.98 -6.957 -18.297 1 97.25 101 ILE A N 1
ATOM 751 C CA . ILE A 1 101 ? 4.73 -8.32 -18.75 1 97.25 101 ILE A CA 1
ATOM 752 C C . ILE A 1 101 ? 5.855 -9.234 -18.266 1 97.25 101 ILE A C 1
ATOM 754 O O . ILE A 1 101 ? 5.629 -10.422 -18.016 1 97.25 101 ILE A O 1
ATOM 758 N N . TRP A 1 102 ? 7.012 -8.734 -18.094 1 97.88 102 TRP A N 1
ATOM 759 C CA . TRP A 1 102 ? 8.133 -9.555 -17.672 1 97.88 102 TRP A CA 1
ATOM 760 C C . TRP A 1 102 ? 7.965 -10.008 -16.219 1 97.88 102 TRP A C 1
ATOM 762 O O . TRP A 1 102 ? 8.164 -11.18 -15.898 1 97.88 102 TRP A O 1
ATOM 772 N N . GLU A 1 103 ? 7.57 -9.078 -15.414 1 98.06 103 GLU A N 1
ATOM 773 C CA . GLU A 1 103 ? 7.277 -9.43 -14.023 1 98.06 103 GLU A CA 1
ATOM 774 C C . GLU A 1 103 ? 6.152 -10.453 -13.938 1 98.06 103 GLU A C 1
ATOM 776 O O . GLU A 1 103 ? 6.246 -11.422 -13.18 1 98.06 103 GLU A O 1
ATOM 781 N N . TYR A 1 104 ? 5.098 -10.258 -14.75 1 98.5 104 TYR A N 1
ATOM 782 C CA . TYR A 1 104 ? 3.959 -11.172 -14.703 1 98.5 104 TYR A CA 1
ATOM 783 C C . TYR A 1 104 ? 4.367 -12.578 -15.125 1 98.5 104 TYR A C 1
ATOM 785 O O . TYR A 1 104 ? 3.982 -13.555 -14.484 1 98.5 104 TYR A O 1
ATOM 793 N N . THR A 1 105 ? 5.121 -12.641 -16.188 1 98.38 105 THR A N 1
ATOM 794 C CA . THR A 1 105 ? 5.559 -13.93 -16.719 1 98.38 105 THR A CA 1
ATOM 795 C C . THR A 1 105 ? 6.445 -14.656 -15.711 1 98.38 105 THR A C 1
ATOM 797 O O . THR A 1 105 ? 6.348 -15.875 -15.555 1 98.38 105 THR A O 1
ATOM 800 N N . PHE A 1 106 ? 7.293 -13.883 -15.062 1 98.75 106 PHE A N 1
ATOM 801 C CA . PHE A 1 106 ? 8.125 -14.469 -14.016 1 98.75 106 PHE A CA 1
ATOM 802 C C . PHE A 1 106 ? 7.258 -15.078 -12.914 1 98.75 106 PHE A C 1
ATOM 804 O O . PHE A 1 106 ? 7.516 -16.203 -12.469 1 98.75 106 PHE A O 1
ATOM 811 N N . LEU A 1 107 ? 6.254 -14.32 -12.484 1 98.88 107 LEU A N 1
ATOM 812 C CA . LEU A 1 107 ? 5.363 -14.812 -11.438 1 98.88 107 LEU A CA 1
ATOM 813 C C . LEU A 1 107 ? 4.602 -16.047 -11.906 1 98.88 107 LEU A C 1
ATOM 815 O O . LEU A 1 107 ? 4.434 -17 -11.148 1 98.88 107 LEU A O 1
ATOM 819 N N . GLN A 1 108 ? 4.137 -16.047 -13.148 1 98.75 108 GLN A N 1
ATOM 820 C CA . GLN A 1 108 ? 3.445 -17.203 -13.703 1 98.75 108 GLN A CA 1
ATOM 821 C C . GLN A 1 108 ? 4.328 -18.453 -13.648 1 98.75 108 GLN A C 1
ATOM 823 O O . GLN A 1 108 ? 3.873 -19.516 -13.25 1 98.75 108 GLN A O 1
ATOM 828 N N . ARG A 1 109 ? 5.523 -18.281 -14.055 1 98.44 109 ARG A N 1
ATOM 829 C CA . ARG A 1 109 ? 6.465 -19.391 -14.039 1 98.44 109 ARG A CA 1
ATOM 830 C C . ARG A 1 109 ? 6.699 -19.891 -12.625 1 98.44 109 ARG A C 1
ATOM 832 O O . ARG A 1 109 ? 6.773 -21.109 -12.391 1 98.44 109 ARG A O 1
ATOM 839 N N . THR A 1 110 ? 6.848 -18.953 -11.711 1 98.56 110 THR A N 1
ATOM 840 C CA . THR A 1 110 ? 7.062 -19.312 -10.312 1 98.56 110 THR A CA 1
ATOM 841 C C . THR A 1 110 ? 5.926 -20.172 -9.789 1 98.56 110 THR A C 1
ATOM 843 O O . THR A 1 110 ? 6.164 -21.219 -9.164 1 98.56 110 THR A O 1
ATOM 846 N N . VAL A 1 111 ? 4.699 -19.812 -10.086 1 98.69 111 VAL A N 1
ATOM 847 C CA . VAL A 1 111 ? 3.514 -20.531 -9.617 1 98.69 111 VAL A CA 1
ATOM 848 C C . VAL A 1 111 ? 3.428 -21.891 -10.305 1 98.69 111 VAL A C 1
ATOM 850 O O . VAL A 1 111 ? 3.15 -22.906 -9.648 1 98.69 111 VAL A O 1
ATOM 853 N N . ARG A 1 112 ? 3.684 -21.859 -11.57 1 98.44 112 ARG A N 1
ATOM 854 C CA . ARG A 1 112 ? 3.635 -23.094 -12.352 1 98.44 112 ARG A CA 1
ATOM 855 C C . ARG A 1 112 ? 4.68 -24.094 -11.859 1 98.44 112 ARG A C 1
ATOM 857 O O . ARG A 1 112 ? 4.379 -25.281 -11.688 1 98.44 112 ARG A O 1
ATOM 864 N N . THR A 1 113 ? 5.906 -23.641 -11.625 1 97.88 113 THR A N 1
ATOM 865 C CA . THR A 1 113 ? 7.008 -24.484 -11.18 1 97.88 113 THR A CA 1
ATOM 866 C C . THR A 1 113 ? 6.711 -25.078 -9.805 1 97.88 113 THR A C 1
ATOM 868 O O . THR A 1 113 ? 7.117 -26.203 -9.516 1 97.88 113 THR A O 1
ATOM 871 N N . ALA A 1 114 ? 5.957 -24.344 -9.039 1 97.69 114 ALA A N 1
ATOM 872 C CA . ALA A 1 114 ? 5.59 -24.828 -7.715 1 97.69 114 ALA A CA 1
ATOM 873 C C . ALA A 1 114 ? 4.422 -25.797 -7.789 1 97.69 114 ALA A C 1
ATOM 875 O O . ALA A 1 114 ? 3.988 -26.344 -6.77 1 97.69 114 ALA A O 1
ATOM 876 N N . GLY A 1 115 ? 3.855 -26 -8.977 1 97.5 115 GLY A N 1
ATOM 877 C CA . GLY A 1 115 ? 2.826 -27 -9.195 1 97.5 115 GLY A CA 1
ATOM 878 C C . GLY A 1 115 ? 1.42 -26.469 -9.008 1 97.5 115 GLY A C 1
ATOM 879 O O . GLY A 1 115 ? 0.492 -27.219 -8.727 1 97.5 115 GLY A O 1
ATOM 880 N N . HIS A 1 116 ? 1.269 -25.141 -9.047 1 98.44 116 HIS A N 1
ATOM 881 C CA . HIS A 1 116 ? -0.045 -24.547 -8.82 1 98.44 116 HIS A CA 1
ATOM 882 C C . HIS A 1 116 ? -0.535 -23.797 -10.062 1 98.44 116 HIS A C 1
ATOM 884 O O . HIS A 1 116 ? 0.262 -23.438 -10.922 1 98.44 116 HIS A O 1
ATOM 890 N N . THR A 1 117 ? -1.834 -23.578 -10.102 1 98.06 117 THR A N 1
ATOM 891 C CA . THR A 1 117 ? -2.438 -22.938 -11.258 1 98.06 117 THR A CA 1
ATOM 892 C C . THR A 1 117 ? -2.861 -21.5 -10.914 1 98.06 117 THR A C 1
ATOM 894 O O . THR A 1 117 ? -2.986 -20.656 -11.805 1 98.06 117 THR A O 1
ATOM 897 N N . LEU A 1 118 ? -3.107 -21.266 -9.633 1 98.44 118 LEU A N 1
ATOM 898 C CA . LEU A 1 118 ? -3.605 -19.984 -9.164 1 98.44 118 LEU A CA 1
ATOM 899 C C . LEU A 1 118 ? -2.828 -19.516 -7.938 1 98.44 118 LEU A C 1
ATOM 901 O O . LEU A 1 118 ? -2.336 -20.328 -7.16 1 98.44 118 LEU A O 1
ATOM 905 N N . ALA A 1 119 ? -2.723 -18.219 -7.812 1 98.88 119 ALA A N 1
ATOM 906 C CA . ALA A 1 119 ? -2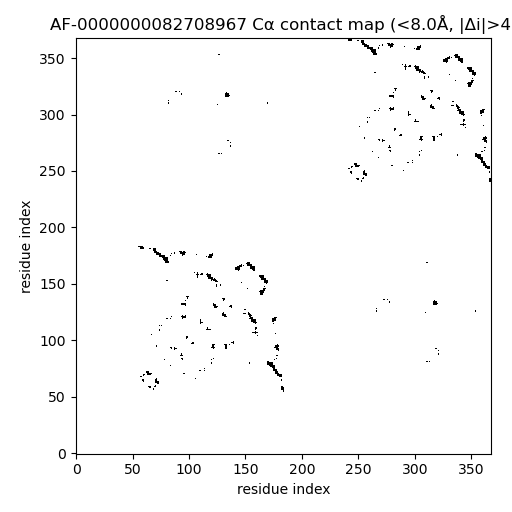.09 -17.641 -6.633 1 98.88 119 ALA A CA 1
ATOM 907 C C . ALA A 1 119 ? -2.564 -16.203 -6.402 1 98.88 119 ALA A C 1
ATOM 909 O O . ALA A 1 119 ? -2.807 -15.469 -7.359 1 98.88 119 ALA A O 1
ATOM 910 N N . TRP A 1 120 ? -2.664 -15.898 -5.086 1 98.94 120 TRP A N 1
ATOM 911 C CA . TRP A 1 120 ? -2.941 -14.5 -4.773 1 98.94 120 TRP A CA 1
ATOM 912 C C . TRP A 1 120 ? -1.768 -13.609 -5.172 1 98.94 120 TRP A C 1
ATOM 914 O O . TRP A 1 120 ? -0.607 -13.969 -4.961 1 98.94 120 TRP A O 1
ATOM 924 N N . ILE A 1 121 ? -2.057 -12.477 -5.711 1 98.94 121 ILE A N 1
ATOM 925 C CA . ILE A 1 121 ? -1.152 -11.336 -5.797 1 98.94 121 ILE A CA 1
ATOM 926 C C . ILE A 1 121 ? -1.773 -10.133 -5.086 1 98.94 121 ILE A C 1
ATOM 928 O O . ILE A 1 121 ? -2.883 -10.219 -4.555 1 98.94 121 ILE A O 1
ATOM 932 N N . GLY A 1 122 ? -1.089 -9.031 -5.062 1 98.94 122 GLY A N 1
ATOM 933 C CA . GLY A 1 122 ? -1.389 -7.988 -4.09 1 98.94 122 GLY A CA 1
ATOM 934 C C . GLY A 1 122 ? -2.461 -7.023 -4.562 1 98.94 122 GLY A C 1
ATOM 935 O O . GLY A 1 122 ? -2.65 -5.961 -3.971 1 98.94 122 GLY A O 1
ATOM 936 N N . GLY A 1 123 ? -3.168 -7.273 -5.555 1 98.81 123 GLY A N 1
ATOM 937 C CA . GLY A 1 123 ? -4.191 -6.367 -6.055 1 98.81 123 GLY A CA 1
ATOM 938 C C . GLY A 1 123 ? -5.488 -6.441 -5.27 1 98.81 123 GLY A C 1
ATOM 939 O O . GLY A 1 123 ? -5.918 -7.527 -4.875 1 98.81 123 GLY A O 1
ATOM 940 N N . TYR A 1 124 ? -6.094 -5.27 -5.059 1 98.75 124 TYR A N 1
ATOM 941 C CA . TYR A 1 124 ? -7.375 -5.203 -4.367 1 98.75 124 TYR A CA 1
ATOM 942 C C . TYR A 1 124 ? -8.172 -3.988 -4.824 1 98.75 124 TYR A C 1
ATOM 944 O O . TYR A 1 124 ? -7.605 -3.014 -5.32 1 98.75 124 TYR A O 1
ATOM 952 N N . TYR A 1 125 ? -9.43 -4.094 -4.68 1 98.62 125 TYR A N 1
ATOM 953 C CA . TYR A 1 125 ? -10.352 -3.041 -5.094 1 98.62 125 TYR A CA 1
ATOM 954 C C . TYR A 1 125 ? -10.891 -2.283 -3.887 1 98.62 125 TYR A C 1
ATOM 956 O O . TYR A 1 125 ? -11.477 -2.881 -2.98 1 98.62 125 TYR A O 1
ATOM 964 N N . PHE A 1 126 ? -10.656 -0.973 -3.836 1 98.19 126 PHE A N 1
ATOM 965 C CA . PHE A 1 126 ? -11.078 -0.136 -2.719 1 98.19 126 PHE A CA 1
ATOM 966 C C . PHE A 1 126 ? -11.445 1.264 -3.199 1 98.19 126 PHE A C 1
ATOM 968 O O . PHE A 1 126 ? -10.719 1.863 -3.994 1 98.19 126 PHE A O 1
ATOM 975 N N . GLN A 1 127 ? -12.609 1.77 -2.83 1 97.38 127 GLN A N 1
ATOM 976 C CA . GLN A 1 127 ? -13.109 3.09 -3.197 1 97.38 127 GLN A CA 1
ATOM 977 C C . GLN A 1 127 ? -13.086 3.285 -4.711 1 97.38 127 GLN A C 1
ATOM 979 O O . GLN A 1 127 ? -12.555 4.281 -5.207 1 97.38 127 GLN A O 1
ATOM 984 N N . ASP A 1 128 ? -13.547 2.291 -5.383 1 96.88 128 ASP A N 1
ATOM 985 C CA . ASP A 1 128 ? -13.812 2.338 -6.82 1 96.88 128 ASP A CA 1
ATOM 986 C C . ASP A 1 128 ? -12.508 2.348 -7.613 1 96.88 128 ASP A C 1
ATOM 988 O O . ASP A 1 128 ? -12.477 2.783 -8.766 1 96.88 128 ASP A O 1
ATOM 992 N N . ASP A 1 129 ? -11.406 1.891 -6.965 1 97.69 129 ASP A N 1
ATOM 993 C CA . ASP A 1 129 ? -10.133 1.81 -7.664 1 97.69 129 ASP A CA 1
ATOM 994 C C . ASP A 1 129 ? -9.422 0.493 -7.359 1 97.69 129 ASP A C 1
ATOM 996 O O . ASP A 1 129 ? -9.461 0.008 -6.227 1 97.69 129 ASP A O 1
ATOM 1000 N N . TRP A 1 130 ? -8.75 0.017 -8.422 1 98.25 130 TRP A N 1
ATOM 1001 C CA . TRP A 1 130 ? -7.797 -1.062 -8.195 1 98.25 130 TRP A CA 1
ATOM 1002 C C . TRP A 1 130 ? -6.473 -0.517 -7.68 1 98.25 130 TRP A C 1
ATOM 1004 O O . TRP A 1 130 ? -5.988 0.513 -8.156 1 98.25 130 TRP A O 1
ATOM 1014 N N . ARG A 1 131 ? -5.879 -1.28 -6.703 1 98.5 131 ARG A N 1
ATOM 1015 C CA . ARG A 1 131 ? -4.66 -0.857 -6.023 1 98.5 131 ARG A CA 1
ATOM 1016 C C . ARG A 1 131 ? -3.727 -2.039 -5.785 1 98.5 131 ARG A C 1
ATOM 1018 O O . ARG A 1 131 ? -4.168 -3.189 -5.75 1 98.5 131 ARG A O 1
ATOM 1025 N N . TRP A 1 132 ? -2.508 -1.688 -5.707 1 98.81 132 TRP A N 1
ATOM 1026 C CA . TRP A 1 132 ? -1.546 -2.668 -5.215 1 98.81 132 TRP A CA 1
ATOM 1027 C C . TRP A 1 132 ? -1.323 -2.508 -3.715 1 98.81 132 TRP A C 1
ATOM 1029 O O . TRP A 1 132 ? -1.169 -1.389 -3.221 1 98.81 132 TRP A O 1
ATOM 1039 N N . GLU A 1 133 ? -1.258 -3.59 -3.049 1 98.62 133 GLU A N 1
ATOM 1040 C CA . GLU A 1 133 ? -1.122 -3.607 -1.596 1 98.62 133 GLU A CA 1
ATOM 1041 C C . GLU A 1 133 ? 0.183 -2.951 -1.155 1 98.62 133 GLU A C 1
ATOM 1043 O O . GLU A 1 133 ? 0.278 -2.43 -0.043 1 98.62 133 GLU A O 1
ATOM 1048 N N . ASP A 1 134 ? 1.23 -2.914 -2.043 1 98.31 134 ASP A N 1
ATOM 1049 C CA . ASP A 1 134 ? 2.533 -2.373 -1.666 1 98.31 134 ASP A CA 1
ATOM 1050 C C . ASP A 1 134 ? 2.602 -0.871 -1.928 1 98.31 134 ASP A C 1
ATOM 1052 O O . ASP A 1 134 ? 3.652 -0.251 -1.753 1 98.31 134 ASP A O 1
ATOM 1056 N N . GLY A 1 135 ? 1.555 -0.296 -2.393 1 97.94 135 GLY A N 1
ATOM 1057 C CA . GLY A 1 135 ? 1.468 1.148 -2.539 1 97.94 135 GLY A CA 1
ATOM 1058 C C . GLY A 1 135 ? 1.978 1.644 -3.879 1 97.94 135 GLY A C 1
ATOM 1059 O O . GLY A 1 135 ? 1.93 2.842 -4.164 1 97.94 135 GLY A O 1
ATOM 1060 N N . THR A 1 136 ? 2.471 0.764 -4.695 1 97.94 136 THR A N 1
ATOM 1061 C CA . THR A 1 136 ? 2.938 1.195 -6.008 1 97.94 136 THR A CA 1
ATOM 1062 C C . THR A 1 136 ? 1.76 1.472 -6.938 1 97.94 136 THR A C 1
ATOM 1064 O O . THR A 1 136 ? 0.615 1.151 -6.609 1 97.94 136 THR A O 1
ATOM 1067 N N . LEU A 1 137 ? 2.055 2.062 -8.016 1 97.5 137 LEU A N 1
ATOM 1068 C CA . LEU A 1 137 ? 1.013 2.479 -8.945 1 97.5 137 LEU A CA 1
ATOM 1069 C C . LEU A 1 137 ? 0.417 1.273 -9.672 1 97.5 137 LEU A C 1
ATOM 1071 O O . LEU A 1 137 ? 1.146 0.37 -10.086 1 97.5 137 LEU A O 1
ATOM 1075 N N . PHE A 1 138 ? -0.903 1.277 -9.75 1 97.94 138 PHE A N 1
ATOM 1076 C CA . PHE A 1 138 ? -1.588 0.302 -10.586 1 97.94 138 PHE A CA 1
ATOM 1077 C C . PHE A 1 138 ? -1.614 0.761 -12.039 1 97.94 138 PHE A C 1
ATOM 1079 O O . PHE A 1 138 ? -2.635 1.258 -12.523 1 97.94 138 PHE A O 1
ATOM 1086 N N . ASN A 1 139 ? -0.49 0.55 -12.742 1 96.69 139 ASN A N 1
ATOM 1087 C CA . ASN A 1 139 ? -0.336 1.167 -14.055 1 96.69 139 ASN A CA 1
ATOM 1088 C C . ASN A 1 139 ? -0.092 0.123 -15.141 1 96.69 139 ASN A C 1
ATOM 1090 O O . ASN A 1 139 ? 0.332 0.46 -16.25 1 96.69 139 ASN A O 1
ATOM 1094 N N . TYR A 1 140 ? -0.182 -1.107 -14.883 1 97.31 140 TYR A N 1
ATOM 1095 C CA . TYR A 1 140 ? -0.132 -2.223 -15.82 1 97.31 140 TYR A CA 1
ATOM 1096 C C . TYR A 1 140 ? -1.423 -3.031 -15.773 1 97.31 140 TYR A C 1
ATOM 1098 O O . TYR A 1 140 ? -1.922 -3.357 -14.695 1 97.31 140 TYR A O 1
ATOM 1106 N N . ASN A 1 141 ? -2.033 -3.279 -16.953 1 95.38 141 ASN A N 1
ATOM 1107 C C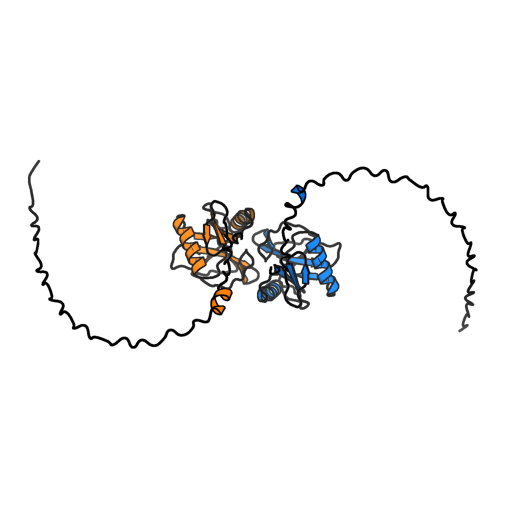A . ASN A 1 141 ? -3.281 -4.031 -17.031 1 95.38 141 ASN A CA 1
ATOM 1108 C C . ASN A 1 141 ? -3.1 -5.344 -17.797 1 95.38 141 ASN A C 1
ATOM 1110 O O . ASN A 1 141 ? -2.48 -5.367 -18.859 1 95.38 141 ASN A O 1
ATOM 1114 N N . ASN A 1 142 ? -3.525 -6.387 -17.188 1 96.56 142 ASN A N 1
ATOM 1115 C CA . ASN A 1 142 ? -3.451 -7.711 -17.797 1 96.56 142 ASN A CA 1
ATOM 1116 C C . ASN A 1 142 ? -4.645 -8.578 -17.406 1 96.56 142 ASN A C 1
ATOM 1118 O O . ASN A 1 142 ? -4.469 -9.711 -16.953 1 96.56 142 ASN A O 1
ATOM 1122 N N . TRP A 1 143 ? -5.777 -8.062 -17.672 1 96.81 143 TRP A N 1
ATOM 1123 C CA . TRP A 1 143 ? -7.004 -8.727 -17.25 1 96.81 143 TRP A CA 1
ATOM 1124 C C . TRP A 1 143 ? -7.324 -9.906 -18.172 1 96.81 143 TRP A C 1
ATOM 1126 O O . TRP A 1 143 ? -7.16 -9.812 -19.391 1 96.81 143 TRP A O 1
ATOM 1136 N N . TYR A 1 144 ? -7.766 -10.914 -17.688 1 93.81 144 TYR A N 1
ATOM 1137 C CA . TYR A 1 144 ? -8.234 -12.039 -18.484 1 93.81 144 TYR A CA 1
ATOM 1138 C C . TYR A 1 144 ? -9.75 -12.156 -18.422 1 93.81 144 TYR A C 1
ATOM 1140 O O . TYR A 1 144 ? -10.414 -12.164 -19.469 1 93.81 144 TYR A O 1
ATOM 1148 N N . ASN A 1 145 ? -10.414 -12.305 -17.266 1 90.75 145 ASN A N 1
ATOM 1149 C CA . ASN A 1 145 ? -11.844 -12.477 -17.047 1 90.75 145 ASN A CA 1
ATOM 1150 C C . ASN A 1 145 ? -12.32 -11.711 -15.82 1 90.75 145 ASN A C 1
ATOM 1152 O O . ASN A 1 145 ? -12.57 -12.305 -14.766 1 90.75 145 ASN A O 1
ATOM 1156 N N . PRO A 1 146 ? -12.57 -10.445 -16.094 1 92.62 146 PRO A N 1
ATOM 1157 C CA . PRO A 1 146 ? -12.945 -9.648 -14.93 1 92.62 146 PRO A CA 1
ATOM 1158 C C . PRO A 1 146 ? -14.375 -9.914 -14.477 1 92.62 146 PRO A C 1
ATOM 1160 O O . PRO A 1 146 ? -15.266 -10.117 -15.305 1 92.62 146 PRO A O 1
ATOM 1163 N N . SER A 1 147 ? -14.516 -10.023 -13.234 1 96.06 147 SER A N 1
ATOM 1164 C CA . SER A 1 147 ? -15.812 -10.078 -12.578 1 96.06 147 SER A CA 1
ATOM 1165 C C . SER A 1 147 ? -16.141 -8.75 -11.906 1 96.06 147 SER A C 1
ATOM 1167 O O . SER A 1 147 ? -15.375 -7.793 -11.992 1 96.06 147 SER A O 1
ATOM 1169 N N . SER A 1 148 ? -17.375 -8.758 -11.266 1 96.81 148 SER A N 1
ATOM 1170 C CA . SER A 1 148 ? -17.766 -7.543 -10.57 1 96.81 148 SER A CA 1
ATOM 1171 C C . SER A 1 148 ? -16.734 -7.145 -9.516 1 96.81 148 SER A C 1
ATOM 1173 O O . SER A 1 148 ? -16.484 -7.898 -8.578 1 96.81 148 SER A O 1
ATOM 1175 N N . SER A 1 149 ? -16.203 -5.934 -9.578 1 95.81 149 SER A N 1
ATOM 1176 C CA . SER A 1 149 ? -15.164 -5.473 -8.656 1 95.81 149 SER A CA 1
ATOM 1177 C C . SER A 1 149 ? -15.734 -5.207 -7.27 1 95.81 149 SER A C 1
ATOM 1179 O O . SER A 1 149 ? -15.016 -5.285 -6.27 1 95.81 149 SER A O 1
ATOM 1181 N N . THR A 1 150 ? -16.984 -4.871 -7.141 1 95.12 150 THR A N 1
ATOM 1182 C CA . THR A 1 150 ? -17.609 -4.586 -5.848 1 95.12 150 THR A CA 1
ATOM 1183 C C . THR A 1 150 ? -17.766 -5.863 -5.027 1 95.12 150 THR A C 1
ATOM 1185 O O . THR A 1 150 ? -17.625 -5.84 -3.803 1 95.12 150 THR A O 1
ATOM 1188 N N . GLN A 1 151 ? -17.953 -6.957 -5.727 1 95.81 151 GLN A N 1
ATOM 1189 C CA . GLN A 1 151 ? -18.172 -8.227 -5.043 1 95.81 151 GLN A CA 1
ATOM 1190 C C . GLN A 1 151 ? -16.859 -9.016 -4.922 1 95.81 151 GLN A C 1
ATOM 1192 O O . GLN A 1 151 ? -16.625 -9.695 -3.924 1 95.81 151 GLN A O 1
ATOM 1197 N N . TYR A 1 152 ? -16.062 -9.016 -5.953 1 98.44 152 TYR A N 1
ATOM 1198 C CA . TYR A 1 152 ? -14.789 -9.719 -6.023 1 98.44 152 TYR A CA 1
ATOM 1199 C C . TYR A 1 152 ? -13.625 -8.734 -6.055 1 98.44 152 TYR A C 1
ATOM 1201 O O . TYR A 1 152 ? -13.242 -8.25 -7.121 1 98.44 152 TYR A O 1
ATOM 1209 N N . GLN A 1 153 ? -12.969 -8.609 -4.898 1 98.69 153 GLN A N 1
ATOM 1210 C CA . GLN A 1 153 ? -12.156 -7.414 -4.727 1 98.69 153 GLN A CA 1
ATOM 1211 C C . GLN A 1 153 ? -10.672 -7.758 -4.68 1 98.69 153 GLN A C 1
ATOM 1213 O O . GLN A 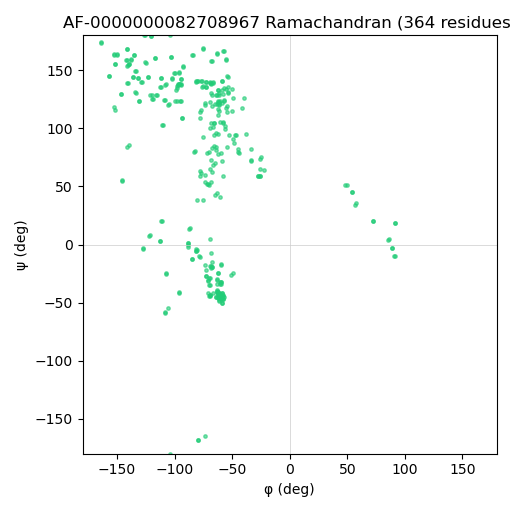1 153 ? -9.828 -6.883 -4.473 1 98.69 153 GLN A O 1
ATOM 1218 N N . CYS A 1 154 ? -10.32 -9.047 -4.863 1 98.88 154 CYS A N 1
ATOM 1219 C CA . CYS A 1 154 ? -8.922 -9.422 -4.727 1 98.88 154 CYS A CA 1
ATOM 1220 C C . CYS A 1 154 ? -8.406 -10.094 -5.996 1 98.88 154 CYS A C 1
ATOM 1222 O O . CYS A 1 154 ? -9.133 -10.867 -6.629 1 98.88 154 CYS A O 1
ATOM 1224 N N . LEU A 1 155 ? -7.141 -9.828 -6.332 1 98.75 155 LEU A N 1
ATOM 1225 C CA . LEU A 1 155 ? -6.59 -10.273 -7.602 1 98.75 155 LEU A CA 1
ATOM 1226 C C . LEU A 1 155 ? -5.863 -11.602 -7.441 1 98.75 155 LEU A C 1
ATOM 1228 O O . LEU A 1 155 ? -5.172 -11.82 -6.441 1 98.75 155 LEU A O 1
ATOM 1232 N N . GLN A 1 156 ? -6.062 -12.359 -8.469 1 98.5 156 GLN A N 1
ATOM 1233 C CA . GLN A 1 156 ? -5.445 -13.672 -8.562 1 98.5 156 GLN A CA 1
ATOM 1234 C C . GLN A 1 156 ? -4.711 -13.844 -9.891 1 98.5 156 GLN A C 1
ATOM 1236 O O . GLN A 1 156 ? -5.215 -13.438 -10.938 1 98.5 156 GLN A O 1
ATOM 1241 N N . LEU A 1 157 ? -3.592 -14.461 -9.766 1 98.5 157 LEU A N 1
ATOM 1242 C CA . LEU A 1 157 ? -2.789 -14.773 -10.945 1 98.5 157 LEU A CA 1
ATOM 1243 C C . LEU A 1 157 ? -3.062 -16.203 -11.422 1 98.5 157 LEU A C 1
ATOM 1245 O O . LEU A 1 157 ? -3.178 -17.125 -10.609 1 98.5 157 LEU A O 1
ATOM 1249 N N . SER A 1 158 ? -3.16 -16.359 -12.727 1 98.19 158 SER A N 1
ATOM 1250 C CA . SER A 1 158 ? -3.174 -17.688 -13.352 1 98.19 158 SER A CA 1
ATOM 1251 C C . SER A 1 158 ? -1.79 -18.062 -13.867 1 98.19 158 SER A C 1
ATOM 1253 O O . SER A 1 158 ? -1.119 -17.266 -14.516 1 98.19 158 SER A O 1
ATOM 1255 N N . SER A 1 159 ? -1.419 -19.266 -13.625 1 98.12 159 SER A N 1
ATOM 1256 C CA . SER A 1 159 ? -0.098 -19.703 -14.062 1 98.12 159 SER A CA 1
ATOM 1257 C C . SER A 1 159 ? -0.09 -20.016 -15.555 1 98.12 159 SER A C 1
ATOM 1259 O O . SER A 1 159 ? 0.973 -20.219 -16.141 1 98.12 159 SER A O 1
ATOM 1261 N N . GLU A 1 160 ? -1.264 -20.062 -16.125 1 96.88 160 GLU A N 1
ATOM 1262 C CA . GLU A 1 160 ? -1.333 -20.281 -17.562 1 96.88 160 GLU A CA 1
ATOM 1263 C C . GLU A 1 160 ? -0.771 -19.094 -18.344 1 96.88 160 GLU A C 1
ATOM 1265 O O . GLU A 1 160 ? -1.209 -17.969 -18.156 1 96.88 160 GLU A O 1
ATOM 1270 N N . GLU A 1 161 ? 0.109 -19.359 -19.234 1 93.19 161 GLU A N 1
ATOM 1271 C CA . GLU A 1 161 ? 0.864 -18.312 -19.938 1 93.19 161 GLU A CA 1
ATOM 1272 C C . GLU A 1 161 ? -0.064 -17.391 -20.719 1 93.19 161 GLU A C 1
ATOM 1274 O O . GLU A 1 161 ? 0.192 -16.188 -20.812 1 93.19 161 GLU A O 1
ATOM 1279 N N . SER A 1 162 ? -1.132 -17.875 -21.219 1 93.5 162 SER A N 1
ATOM 1280 C CA . SER A 1 162 ? -2.004 -17.094 -22.094 1 93.5 162 SER A CA 1
ATOM 1281 C C . SER A 1 162 ? -3.043 -16.312 -21.297 1 93.5 162 SER A C 1
ATOM 1283 O O . SER A 1 162 ? -3.803 -15.523 -21.859 1 93.5 162 SER A O 1
ATOM 1285 N N . LYS A 1 163 ? -2.998 -16.5 -20.016 1 97 163 LYS A N 1
ATOM 1286 C CA . LYS A 1 163 ? -4.062 -15.906 -19.219 1 97 163 LYS A CA 1
ATOM 1287 C C . LYS A 1 163 ? -3.52 -14.789 -18.328 1 97 163 LYS A C 1
ATOM 1289 O O . LYS A 1 163 ? -2.459 -14.93 -17.719 1 97 163 LYS A O 1
ATOM 1294 N N . GLY A 1 164 ? -4.227 -13.672 -18.266 1 97.81 164 GLY A N 1
ATOM 1295 C CA . GLY A 1 164 ? -3.961 -12.609 -17.312 1 97.81 164 GLY A CA 1
ATOM 1296 C C . GLY A 1 164 ? -4.512 -12.883 -15.93 1 97.81 164 GLY A C 1
ATOM 1297 O O . GLY A 1 164 ? -4.824 -14.031 -15.594 1 97.81 164 GLY A O 1
ATOM 1298 N N . TRP A 1 165 ? -4.508 -11.828 -15.086 1 98.25 165 TRP A N 1
ATOM 1299 C CA . TRP A 1 165 ? -5.039 -12 -13.742 1 98.25 165 TRP A CA 1
ATOM 1300 C C . TRP A 1 165 ? -6.555 -11.828 -13.727 1 98.25 165 TRP A C 1
ATOM 1302 O O . TRP A 1 165 ? -7.137 -11.32 -14.688 1 98.25 165 TRP A O 1
ATOM 1312 N N . SER A 1 166 ? -7.168 -12.289 -12.68 1 98.25 166 SER A N 1
ATOM 1313 C CA . SER A 1 166 ? -8.609 -12.188 -12.461 1 98.25 166 SER A CA 1
ATOM 1314 C C . SER A 1 166 ? -8.93 -11.828 -11.016 1 98.25 166 SER A C 1
ATOM 1316 O O . SER A 1 166 ? -8.062 -11.922 -10.141 1 98.25 166 SER A O 1
ATOM 1318 N N . ASN A 1 167 ? -10.148 -11.289 -10.812 1 98.62 167 ASN A N 1
ATOM 1319 C CA . ASN A 1 167 ? -10.547 -10.922 -9.461 1 98.62 167 ASN A CA 1
ATOM 1320 C C . ASN A 1 167 ? -11.492 -11.961 -8.852 1 98.62 167 ASN A C 1
ATOM 1322 O O . ASN A 1 167 ? -12.32 -12.531 -9.562 1 98.62 167 ASN A O 1
ATOM 1326 N N . HIS A 1 168 ? -11.297 -12.172 -7.555 1 98.44 168 HIS A N 1
ATOM 1327 C CA . HIS A 1 168 ? -12.047 -13.188 -6.832 1 98.44 168 HIS A CA 1
ATOM 1328 C C . HIS A 1 168 ? -12.422 -12.711 -5.43 1 98.44 168 HIS A C 1
ATOM 1330 O O . HIS A 1 168 ? -12 -11.633 -5.008 1 98.44 168 HIS A O 1
ATOM 1336 N N . ASP A 1 169 ? -13.352 -13.531 -4.809 1 98.56 169 ASP A N 1
ATOM 1337 C CA . ASP A 1 169 ? -13.703 -13.242 -3.422 1 98.56 169 ASP A CA 1
ATOM 1338 C C . ASP A 1 169 ? -12.484 -13.367 -2.508 1 98.56 169 ASP A C 1
ATOM 1340 O O . ASP A 1 169 ? -11.789 -14.383 -2.527 1 98.56 169 ASP A O 1
ATOM 1344 N N . CYS A 1 170 ? -12.281 -12.406 -1.667 1 98.75 170 CYS A N 1
ATOM 1345 C CA . CYS A 1 170 ? -11.086 -12.32 -0.834 1 98.75 170 CYS A CA 1
ATOM 1346 C C . CYS A 1 170 ? -11.062 -13.438 0.198 1 98.75 170 CYS A C 1
ATOM 1348 O O . CYS A 1 170 ? -10 -13.758 0.746 1 98.75 170 CYS A O 1
ATOM 1350 N N . ILE A 1 171 ? -12.18 -14.023 0.464 1 98.38 171 ILE A N 1
ATOM 1351 C CA . ILE A 1 171 ? -12.273 -14.961 1.574 1 98.38 171 ILE A CA 1
ATOM 1352 C C . ILE A 1 171 ? -11.836 -16.344 1.112 1 98.38 171 ILE A C 1
ATOM 1354 O O . ILE A 1 171 ? -11.672 -17.266 1.929 1 98.38 171 ILE A O 1
ATOM 1358 N N . LEU A 1 172 ? -11.703 -16.531 -0.284 1 98.5 172 LEU A N 1
ATOM 1359 C CA . LEU A 1 172 ? -11.211 -17.797 -0.786 1 98.5 172 LEU A CA 1
ATOM 1360 C C . LEU A 1 172 ? -9.75 -18.016 -0.413 1 98.5 172 LEU A C 1
ATOM 1362 O O . LEU A 1 172 ? -9.039 -17.047 -0.121 1 98.5 172 LEU A O 1
ATOM 1366 N N . SER A 1 173 ? -9.344 -19.266 -0.406 1 98.88 173 SER A N 1
ATOM 1367 C CA . SER A 1 173 ? -7.973 -19.609 -0.025 1 98.88 173 SER A CA 1
ATOM 1368 C C . SER A 1 173 ? -7.164 -20.062 -1.229 1 98.88 173 SER A C 1
ATOM 1370 O O . SER A 1 173 ? -7.559 -21 -1.925 1 98.88 173 SER A O 1
ATOM 1372 N N . PHE A 1 174 ? -6.039 -19.422 -1.5 1 98.81 174 PHE A N 1
ATOM 1373 C CA . PHE A 1 174 ? -5.105 -19.781 -2.559 1 98.81 174 PHE A CA 1
ATOM 1374 C C . PHE A 1 174 ? -3.664 -19.641 -2.082 1 98.81 174 PHE A C 1
ATOM 1376 O O . PHE A 1 174 ? -3.396 -18.953 -1.099 1 98.81 174 PHE A O 1
ATOM 1383 N N . PRO A 1 175 ? -2.732 -20.391 -2.711 1 98.94 175 PRO A N 1
ATOM 1384 C CA . PRO A 1 175 ? -1.333 -20.016 -2.51 1 98.94 175 PRO A CA 1
ATOM 1385 C C . PRO A 1 175 ? -1.048 -18.578 -2.924 1 98.94 175 PRO A C 1
ATOM 1387 O O . PRO A 1 175 ? -1.918 -17.906 -3.492 1 98.94 175 PRO A O 1
ATOM 1390 N N . PHE A 1 176 ? 0.055 -18.062 -2.559 1 98.94 176 PHE A N 1
ATOM 1391 C CA . PHE A 1 176 ? 0.27 -16.641 -2.807 1 98.94 176 PHE A CA 1
ATOM 1392 C C . PHE A 1 176 ? 1.757 -16.344 -2.945 1 98.94 176 PHE A C 1
ATOM 1394 O O . PHE A 1 176 ? 2.602 -17.172 -2.602 1 98.94 176 PHE A O 1
ATOM 1401 N N . ILE A 1 177 ? 2.016 -15.172 -3.498 1 98.94 177 ILE A N 1
ATOM 1402 C CA . ILE A 1 177 ? 3.387 -14.742 -3.74 1 98.94 177 ILE A CA 1
ATOM 1403 C C . ILE A 1 177 ? 3.662 -13.453 -2.969 1 98.94 177 ILE A C 1
ATOM 1405 O O . ILE A 1 177 ? 2.924 -12.477 -3.098 1 98.94 177 ILE A O 1
ATOM 1409 N N . CYS A 1 178 ? 4.715 -13.484 -2.152 1 98.94 178 CYS A N 1
ATOM 1410 C CA . CYS A 1 178 ? 5.219 -12.297 -1.473 1 98.94 178 CYS A CA 1
ATOM 1411 C C . CYS A 1 178 ? 6.316 -11.625 -2.287 1 98.94 178 CYS A C 1
ATOM 1413 O O . CYS A 1 178 ? 7.027 -12.289 -3.043 1 98.94 178 CYS A O 1
ATOM 1415 N N . GLN A 1 179 ? 6.426 -10.336 -2.072 1 98.88 179 GLN A N 1
ATOM 1416 C CA . GLN A 1 179 ? 7.441 -9.555 -2.777 1 98.88 179 GLN A CA 1
ATOM 1417 C C . GLN A 1 179 ? 8.07 -8.508 -1.864 1 98.88 179 GLN A C 1
ATOM 1419 O O . GLN A 1 179 ? 7.371 -7.879 -1.062 1 98.88 179 GLN A O 1
ATOM 1424 N N . MET A 1 180 ? 9.352 -8.336 -1.948 1 97.62 180 MET A N 1
ATOM 1425 C CA . MET A 1 180 ? 10.062 -7.223 -1.336 1 97.62 180 MET A CA 1
ATOM 1426 C C . MET A 1 180 ? 11.172 -6.719 -2.252 1 97.62 180 MET A C 1
ATOM 1428 O O . MET A 1 180 ? 11.586 -7.422 -3.178 1 97.62 180 MET A O 1
ATOM 1432 N N . LYS A 1 181 ? 11.578 -5.457 -1.998 1 93.62 181 LYS A N 1
ATOM 1433 C CA . LYS A 1 181 ? 12.742 -4.941 -2.723 1 93.62 181 LYS A CA 1
ATOM 1434 C C . LYS A 1 181 ? 14.031 -5.582 -2.221 1 93.62 181 LYS A C 1
ATOM 1436 O O . LYS A 1 181 ? 14.188 -5.816 -1.02 1 93.62 181 LYS A O 1
ATOM 1441 N N . SER A 1 182 ? 14.859 -5.859 -3.164 1 91 182 SER A N 1
ATOM 1442 C CA . SER A 1 182 ? 16.156 -6.414 -2.779 1 91 182 SER A CA 1
ATOM 1443 C C . SER A 1 182 ? 17 -5.379 -2.057 1 91 182 SER A C 1
ATOM 1445 O O . SER A 1 182 ? 16.891 -4.18 -2.328 1 91 182 SER A O 1
ATOM 1447 N N . ASN A 1 183 ? 17.625 -5.879 -1.019 1 75.94 183 ASN A N 1
ATOM 1448 C CA . ASN A 1 183 ? 18.531 -4.996 -0.288 1 75.94 183 ASN A CA 1
ATOM 1449 C C . ASN A 1 183 ? 19.828 -4.75 -1.062 1 75.94 183 ASN A C 1
ATOM 1451 O O . ASN A 1 183 ? 20.375 -5.676 -1.66 1 75.94 183 ASN A O 1
ATOM 1455 N N . CYS A 1 184 ? 20.047 -3.473 -1.346 1 62.09 184 CYS A N 1
ATOM 1456 C CA . CYS A 1 184 ? 21.359 -3.125 -1.876 1 62.09 184 CYS A CA 1
ATOM 1457 C C . CYS A 1 184 ? 22.297 -2.693 -0.759 1 62.09 184 CYS A C 1
ATOM 1459 O O . CYS A 1 184 ? 21.859 -2.213 0.285 1 62.09 184 CYS A O 1
ATOM 1461 N N . MET B 1 1 ? -14.281 70.688 28.109 1 30.88 1 MET B N 1
ATOM 1462 C CA . MET B 1 1 ? -12.859 71.062 28.219 1 30.88 1 MET B CA 1
ATOM 1463 C C . MET B 1 1 ? -12.305 70.562 29.562 1 30.88 1 MET B C 1
ATOM 1465 O O . MET B 1 1 ? -11.125 70.812 29.859 1 30.88 1 MET B O 1
ATOM 1469 N N . LYS B 1 2 ? -13.211 70.188 30.656 1 33 2 LYS B N 1
ATOM 1470 C CA . LYS B 1 2 ? -12.578 70.375 31.953 1 33 2 LYS B CA 1
ATOM 1471 C C . LYS B 1 2 ? -11.516 69.25 32.188 1 33 2 LYS B C 1
ATOM 1473 O O . LYS B 1 2 ? -11.523 68.25 31.547 1 33 2 LYS B O 1
ATOM 1478 N N . SER B 1 3 ? -11.023 69.062 33.531 1 29 3 SER B N 1
ATOM 1479 C CA . SER B 1 3 ? -9.875 69.188 34.438 1 29 3 SER B CA 1
ATOM 1480 C C . SER B 1 3 ? -9.258 67.812 34.75 1 29 3 SER B C 1
ATOM 1482 O O . SER B 1 3 ? -8.031 67.688 34.844 1 29 3 SER B O 1
ATOM 1484 N N . VAL B 1 4 ? -10 66.75 35.25 1 36.38 4 VAL B N 1
ATOM 1485 C CA . VAL B 1 4 ? -9.492 66.25 36.531 1 36.38 4 VAL B CA 1
ATOM 1486 C C . VAL B 1 4 ? -8.258 65.375 36.312 1 36.38 4 VAL B C 1
ATOM 1488 O O . VAL B 1 4 ? -8.32 64.375 35.594 1 36.38 4 VAL B O 1
ATOM 1491 N N . LEU B 1 5 ? -7.008 65.812 36.688 1 31.12 5 LEU B N 1
ATOM 1492 C CA . LEU B 1 5 ? -5.586 65.5 36.625 1 31.12 5 LEU B CA 1
ATOM 1493 C C . LEU B 1 5 ? -5.23 64.375 37.594 1 31.12 5 LEU B C 1
ATOM 1495 O O . LEU B 1 5 ? -4.117 64.375 38.125 1 31.12 5 LEU B O 1
ATOM 1499 N N . ILE B 1 6 ? -6.02 63.281 37.844 1 34.91 6 ILE B N 1
ATOM 1500 C CA . ILE B 1 6 ? -5.695 62.562 39.062 1 34.91 6 ILE B CA 1
ATOM 1501 C C . ILE B 1 6 ? -4.266 62.031 38.969 1 34.91 6 ILE B C 1
ATOM 1503 O O . ILE B 1 6 ? -3.898 61.375 38 1 34.91 6 ILE B O 1
ATOM 1507 N N . LEU B 1 7 ? -3.281 62.375 39.875 1 28.69 7 LEU B N 1
ATOM 1508 C CA . LEU B 1 7 ? -1.881 62.344 40.281 1 28.69 7 LEU B CA 1
ATOM 1509 C C . LEU B 1 7 ? -1.466 60.938 40.75 1 28.69 7 LEU B C 1
ATOM 1511 O O . LEU B 1 7 ? -1.828 60.5 41.844 1 28.69 7 LEU B O 1
ATOM 1515 N N . CYS B 1 8 ? -1.665 59.781 40.031 1 36.25 8 CYS B N 1
ATOM 1516 C CA . CYS B 1 8 ? -1.41 58.5 40.688 1 36.25 8 CYS B CA 1
ATOM 1517 C C . CYS B 1 8 ? 0.055 58.375 41.094 1 36.25 8 CYS B C 1
ATOM 1519 O O . CYS B 1 8 ? 0.949 58.562 40.25 1 36.25 8 CYS B O 1
ATOM 1521 N N . PHE B 1 9 ? 0.526 58.375 42.406 1 26.44 9 PHE B N 1
ATOM 1522 C CA . PHE B 1 9 ? 1.701 58.344 43.25 1 26.44 9 PHE B CA 1
ATOM 1523 C C . PHE B 1 9 ? 2.527 57.094 43.031 1 26.44 9 PHE B C 1
ATOM 1525 O O . PHE B 1 9 ? 2.012 55.969 43.125 1 26.44 9 PHE B O 1
ATOM 1532 N N . ILE B 1 10 ? 3.787 57.031 42.312 1 31.02 10 ILE B N 1
ATOM 1533 C CA . ILE B 1 10 ? 4.789 56.094 41.812 1 31.02 10 ILE B CA 1
ATOM 1534 C C . ILE B 1 10 ? 5.688 55.625 42.938 1 31.02 10 ILE B C 1
ATOM 1536 O O . ILE B 1 10 ? 6.504 56.406 43.438 1 31.02 10 ILE B O 1
ATOM 1540 N N . LEU B 1 11 ? 5.219 54.938 44.125 1 26.16 11 LEU B N 1
ATOM 1541 C CA . LEU B 1 11 ? 6.086 54.688 45.25 1 26.16 11 LEU B CA 1
ATOM 1542 C C . LEU B 1 11 ? 7.258 53.781 44.844 1 26.16 11 LEU B C 1
ATOM 1544 O O . LEU B 1 11 ? 7.055 52.656 44.406 1 26.16 11 LEU B O 1
ATOM 1548 N N . CYS B 1 12 ? 8.508 54.25 44.469 1 30.23 12 CYS B N 1
ATOM 1549 C CA . CYS B 1 12 ? 9.789 53.75 44 1 30.23 12 CYS B CA 1
ATOM 1550 C C . CYS B 1 12 ? 10.531 53 45.094 1 30.23 12 CYS B C 1
ATOM 1552 O O . CYS B 1 12 ? 11.148 53.625 45.969 1 30.23 12 CYS B O 1
ATOM 1554 N N . ALA B 1 13 ? 9.953 51.938 45.875 1 29.23 13 ALA B N 1
ATOM 1555 C CA . ALA B 1 13 ? 10.656 51.469 47.062 1 29.23 13 ALA B CA 1
ATOM 1556 C C . ALA B 1 13 ? 12.023 50.906 46.719 1 29.23 13 ALA B C 1
ATOM 1558 O O . ALA B 1 13 ? 12.164 50.156 45.75 1 29.23 13 ALA B O 1
ATOM 1559 N N . ALA B 1 14 ? 13.234 51.375 47.188 1 33.38 14 ALA B N 1
ATOM 1560 C CA . ALA B 1 14 ? 14.695 51.312 47.125 1 33.38 14 ALA B CA 1
ATOM 1561 C C . ALA B 1 14 ? 15.234 50.031 47.719 1 33.38 14 ALA B C 1
ATOM 1563 O O . ALA B 1 14 ? 15.109 49.812 48.938 1 33.38 14 ALA B O 1
ATOM 1564 N N . VAL B 1 15 ? 14.828 48.719 47.375 1 34.16 15 VAL B N 1
ATOM 1565 C CA . VAL B 1 15 ? 15.242 47.625 48.25 1 34.16 15 VAL B CA 1
ATOM 1566 C C . VAL B 1 15 ? 16.766 47.5 48.219 1 34.16 15 VAL B C 1
ATOM 1568 O O . VAL B 1 15 ? 17.406 47.688 47.188 1 34.16 15 VAL B O 1
ATOM 1571 N N . SER B 1 16 ? 17.5 47.469 49.375 1 29.36 16 SER B N 1
ATOM 1572 C CA . SER B 1 16 ? 18.844 47.5 49.938 1 29.36 16 SER B CA 1
ATOM 1573 C C . SER B 1 16 ? 19.625 46.219 49.656 1 29.36 16 SER B C 1
ATOM 1575 O O . SER B 1 16 ? 19.219 45.156 50.062 1 29.36 16 SER B O 1
ATOM 1577 N N . THR B 1 17 ? 20.203 46 48.469 1 32.84 17 THR B N 1
ATOM 1578 C CA . THR B 1 17 ? 20.891 44.812 47.969 1 32.84 17 THR B CA 1
ATOM 1579 C C . THR B 1 17 ? 22.156 44.531 48.781 1 32.84 17 THR B C 1
ATOM 1581 O O . THR B 1 17 ? 23.078 45.344 48.781 1 32.84 17 THR B O 1
ATOM 1584 N N . ARG B 1 18 ? 21.984 43.906 49.906 1 32.62 18 ARG B N 1
ATOM 1585 C CA . ARG B 1 18 ? 23.078 43.625 50.812 1 32.62 18 ARG B CA 1
ATOM 1586 C C . ARG B 1 18 ? 24.156 42.781 50.156 1 32.62 18 ARG B C 1
ATOM 1588 O O . ARG B 1 18 ? 23.859 41.844 49.438 1 32.62 18 ARG B O 1
ATOM 1595 N N . ALA B 1 19 ? 25.516 43.125 50 1 33.69 19 ALA B N 1
ATOM 1596 C CA . ALA B 1 19 ? 26.797 42.844 49.375 1 33.69 19 ALA B CA 1
ATOM 1597 C C . ALA B 1 19 ? 27.484 41.656 50.031 1 33.69 19 ALA B C 1
ATOM 1599 O O . ALA B 1 19 ? 27.922 41.75 51.188 1 33.69 19 ALA B O 1
ATOM 1600 N N . ALA B 1 20 ? 26.906 40.344 50.031 1 34.75 20 ALA B N 1
ATOM 1601 C CA . ALA B 1 20 ? 27.484 39.312 50.875 1 34.75 20 ALA B CA 1
ATOM 1602 C C . ALA B 1 20 ? 28.922 39 50.469 1 34.75 20 ALA B C 1
ATOM 1604 O O . ALA B 1 20 ? 29.25 38.969 49.281 1 34.75 20 ALA B O 1
ATOM 1605 N N . THR B 1 21 ? 29.969 39.094 51.344 1 33.62 21 THR B N 1
ATOM 1606 C CA . THR B 1 21 ? 31.422 39.062 51.375 1 33.62 21 THR B CA 1
ATOM 1607 C C . THR B 1 21 ? 31.938 37.625 51.125 1 33.62 21 THR B C 1
ATOM 1609 O O . THR B 1 21 ? 31.656 36.719 51.906 1 33.62 21 THR B O 1
ATOM 1612 N N . VAL B 1 22 ? 32 37.062 49.906 1 34.53 22 VAL B N 1
ATOM 1613 C CA . VAL B 1 22 ? 32.406 35.688 49.5 1 34.53 22 VAL B CA 1
ATOM 1614 C C . VAL B 1 22 ? 33.812 35.438 49.969 1 34.53 22 VAL B C 1
ATOM 1616 O O . VAL B 1 22 ? 34.75 36.188 49.625 1 34.53 22 VAL B O 1
ATOM 1619 N N . ALA B 1 23 ? 34.031 34.625 51.062 1 30.7 23 ALA B N 1
ATOM 1620 C CA . ALA B 1 23 ? 35.281 34.25 51.75 1 30.7 23 ALA B CA 1
ATOM 1621 C C . ALA B 1 23 ? 36.156 33.438 50.812 1 30.7 23 ALA B C 1
ATOM 1623 O O . ALA B 1 23 ? 35.688 32.594 50.031 1 30.7 23 ALA B O 1
ATOM 1624 N N . VAL B 1 24 ? 37.438 33.844 50.469 1 31.41 24 VAL B N 1
ATOM 1625 C CA . VAL B 1 24 ? 38.562 33.5 49.625 1 31.41 24 VAL B CA 1
ATOM 1626 C C . VAL B 1 24 ? 39.188 32.188 50.062 1 31.41 24 VAL B C 1
ATOM 1628 O O . VAL B 1 24 ? 39.688 32.094 51.188 1 31.41 24 VAL B O 1
ATOM 1631 N N . ALA B 1 25 ? 38.5 31 49.906 1 29.81 25 ALA B N 1
ATOM 1632 C CA . ALA B 1 25 ? 39.031 29.734 50.406 1 29.81 25 ALA B CA 1
ATOM 1633 C C . ALA B 1 25 ? 40.438 29.484 49.875 1 29.81 25 ALA B C 1
ATOM 1635 O O . ALA B 1 25 ? 40.75 29.844 48.75 1 29.81 25 ALA B O 1
ATOM 1636 N N . GLU B 1 26 ? 41.406 29.031 50.719 1 30.69 26 GLU B N 1
ATOM 1637 C CA . GLU B 1 26 ? 42.875 28.844 50.719 1 30.69 26 GLU B CA 1
ATOM 1638 C C . GLU B 1 26 ? 43.25 27.719 49.75 1 30.69 26 GLU B C 1
ATOM 1640 O O . GLU B 1 26 ? 42.656 26.641 49.781 1 30.69 26 GLU B O 1
ATOM 1645 N N . ALA B 1 27 ? 44.062 27.875 48.75 1 29.17 27 ALA B N 1
ATOM 1646 C CA . ALA B 1 27 ? 44.625 27.172 47.594 1 29.17 27 ALA B CA 1
ATOM 1647 C C . ALA B 1 27 ? 45.562 26.062 48 1 29.17 27 ALA B C 1
ATOM 1649 O O . ALA B 1 27 ? 46.656 26.344 48.531 1 29.17 27 ALA B O 1
ATOM 1650 N N . ALA B 1 28 ? 45.062 24.922 48.531 1 31.61 28 ALA B N 1
ATOM 1651 C CA . ALA B 1 28 ? 46 23.906 48.969 1 31.61 28 ALA B CA 1
ATOM 1652 C C . ALA B 1 28 ? 46.875 23.453 47.812 1 31.61 28 ALA B C 1
ATOM 1654 O O . ALA B 1 28 ? 46.469 23.406 46.656 1 31.61 28 ALA B O 1
ATOM 1655 N N . ASP B 1 29 ? 48.25 23.328 47.906 1 28.31 29 ASP B N 1
ATOM 1656 C CA . ASP B 1 29 ? 49.469 23.125 47.125 1 28.31 29 ASP B CA 1
ATOM 1657 C C . ASP B 1 29 ? 49.562 21.672 46.656 1 28.31 29 ASP B C 1
ATOM 1659 O O . ASP B 1 29 ? 49.844 20.766 47.469 1 28.31 29 ASP B O 1
ATOM 1663 N N . VAL B 1 30 ? 48.594 21.031 45.969 1 29.95 30 VAL B N 1
ATOM 1664 C CA . VAL B 1 30 ? 48.719 19.609 45.656 1 29.95 30 VAL B CA 1
ATOM 1665 C C . VAL B 1 30 ? 49.969 19.391 44.781 1 29.95 30 VAL B C 1
ATOM 1667 O O . VAL B 1 30 ? 50.156 20.109 43.812 1 29.95 30 VAL B O 1
ATOM 1670 N N . GLN B 1 31 ? 51 18.688 45.25 1 28.25 31 GLN B N 1
ATOM 1671 C CA . GLN B 1 31 ? 52.312 18.25 44.719 1 28.25 31 GLN B CA 1
ATOM 1672 C C . GLN B 1 31 ? 52.125 17.297 43.562 1 28.25 31 GLN B C 1
ATOM 1674 O O . GLN B 1 31 ? 51.406 16.297 43.656 1 28.25 31 GLN B O 1
ATOM 1679 N N . GLN B 1 32 ? 52.156 17.734 42.25 1 28.08 32 GLN B N 1
ATOM 1680 C CA . GLN B 1 32 ? 52.031 17.125 40.938 1 28.08 32 GLN B CA 1
ATOM 1681 C C . GLN B 1 32 ? 53.094 16.062 40.719 1 28.08 32 GLN B C 1
ATOM 1683 O O . GLN B 1 32 ? 54.281 16.391 40.688 1 28.08 32 GLN B O 1
ATOM 1688 N N . GLU B 1 33 ? 52.969 14.883 41.406 1 30.89 33 GLU B N 1
ATOM 1689 C CA . GLU B 1 33 ? 53.938 13.867 41.094 1 30.89 33 GLU B CA 1
ATOM 1690 C C . GLU B 1 33 ? 53.969 13.539 39.594 1 30.89 33 GLU B C 1
ATOM 1692 O O . GLU B 1 33 ? 52.906 13.461 38.969 1 30.89 33 GLU B O 1
ATOM 1697 N N . ASP B 1 34 ? 55 13.719 38.812 1 31.16 34 ASP B N 1
ATOM 1698 C CA . ASP B 1 34 ? 55.438 13.672 37.438 1 31.16 34 ASP B CA 1
ATOM 1699 C C . ASP B 1 34 ? 55.344 12.25 36.875 1 31.16 34 ASP B C 1
ATOM 1701 O O . ASP B 1 34 ? 56.219 11.422 37.125 1 31.16 34 ASP B O 1
ATOM 1705 N N . ASN B 1 35 ? 54.219 11.5 37.125 1 37.06 35 ASN B N 1
ATOM 1706 C CA . ASN B 1 35 ? 54.344 10.148 36.594 1 37.06 35 ASN B CA 1
ATOM 1707 C C . ASN B 1 35 ? 54.469 10.164 35.094 1 37.06 35 ASN B C 1
ATOM 1709 O O . ASN B 1 35 ? 53.719 10.867 34.406 1 37.06 35 ASN B O 1
ATOM 1713 N N . PRO B 1 36 ? 55.5 9.484 34.5 1 36.06 36 PRO B N 1
ATOM 1714 C CA . PRO B 1 36 ? 55.906 9.5 33.094 1 36.06 36 PRO B CA 1
ATOM 1715 C C . PRO B 1 36 ? 54.812 8.984 32.156 1 36.06 36 PRO B C 1
ATOM 1717 O O . PRO B 1 36 ? 54 8.148 32.562 1 36.06 36 PRO B O 1
ATOM 1720 N N . ALA B 1 37 ? 54.5 9.742 31.062 1 36.03 37 ALA B N 1
ATOM 1721 C CA . ALA B 1 37 ? 53.469 9.672 30.016 1 36.03 37 ALA B CA 1
ATOM 1722 C C . ALA B 1 37 ? 53.5 8.328 29.297 1 36.03 37 ALA B C 1
ATOM 1724 O O . ALA B 1 37 ? 54.562 7.887 28.859 1 36.03 37 ALA B O 1
ATOM 1725 N N . PRO B 1 38 ? 52.531 7.422 29.672 1 36.59 38 PRO B N 1
ATOM 1726 C CA . PRO B 1 38 ? 52.531 6.141 28.969 1 36.59 38 PRO B CA 1
ATOM 1727 C C . PRO B 1 38 ? 52.562 6.305 27.453 1 36.59 38 PRO B C 1
ATOM 1729 O O . PRO B 1 38 ? 52.125 7.324 26.922 1 36.59 38 PRO B O 1
ATOM 1732 N N . GLU B 1 39 ? 53.438 5.535 26.656 1 37.56 39 GLU B N 1
ATOM 1733 C CA . GLU B 1 39 ? 53.656 5.434 25.219 1 37.56 39 GLU B CA 1
ATOM 1734 C C . GLU B 1 39 ? 52.375 5.117 24.469 1 37.56 39 GLU B C 1
ATOM 1736 O O . GLU B 1 39 ? 51.719 4.113 24.734 1 37.56 39 GLU B O 1
ATOM 1741 N N . VAL B 1 40 ? 51.562 6.191 24.156 1 36.28 40 VAL B N 1
ATOM 1742 C CA . VAL B 1 40 ? 50.344 6.07 23.344 1 36.28 40 VAL B CA 1
ATOM 1743 C C . VAL B 1 40 ? 50.688 5.352 22.031 1 36.28 40 VAL B C 1
ATOM 1745 O O . VAL B 1 40 ? 51.625 5.738 21.328 1 36.28 40 VAL B O 1
ATOM 1748 N N . ASP B 1 41 ? 50.5 4.023 22.016 1 33.47 41 ASP B N 1
ATOM 1749 C CA . ASP B 1 41 ? 50.656 3.211 20.812 1 33.47 41 ASP B CA 1
ATOM 1750 C C . ASP B 1 41 ? 49.875 3.797 19.656 1 33.47 41 ASP B C 1
ATOM 1752 O O . ASP B 1 41 ? 48.719 4.215 19.812 1 33.47 41 ASP B O 1
ATOM 1756 N N . ALA B 1 42 ? 50.5 4.305 18.516 1 35.62 42 ALA B N 1
ATOM 1757 C CA . ALA B 1 42 ? 50.156 4.926 17.234 1 35.62 42 ALA B CA 1
ATOM 1758 C C . ALA B 1 42 ? 49.094 4.141 16.516 1 35.62 42 ALA B C 1
ATOM 1760 O O . ALA B 1 42 ? 48.5 4.621 15.539 1 35.62 42 ALA B O 1
ATOM 1761 N N . ASP B 1 43 ? 49 2.871 16.828 1 36.75 43 ASP B N 1
ATOM 1762 C CA . ASP B 1 43 ? 48.219 2.068 15.891 1 36.75 43 ASP B CA 1
ATOM 1763 C C . ASP B 1 43 ? 46.75 2.465 15.93 1 36.75 43 ASP B C 1
ATOM 1765 O O . ASP B 1 43 ? 45.938 1.914 15.195 1 36.75 43 ASP B O 1
ATOM 1769 N N . THR B 1 44 ? 46.312 3.219 16.984 1 37.75 44 THR B N 1
ATOM 1770 C CA . THR B 1 44 ? 44.906 3.498 17.047 1 37.75 44 THR B CA 1
ATOM 1771 C C . THR B 1 44 ? 44.5 4.523 16 1 37.75 44 THR B C 1
ATOM 1773 O O . THR B 1 44 ? 43.312 4.801 15.82 1 37.75 44 THR B O 1
ATOM 1776 N N . ALA B 1 45 ? 45.5 5.273 15.461 1 32.56 45 ALA B N 1
ATOM 1777 C CA . ALA B 1 45 ? 45.094 6.348 14.562 1 32.56 45 ALA B CA 1
ATOM 1778 C C . ALA B 1 45 ? 44.469 5.789 13.273 1 32.56 45 ALA B C 1
ATOM 1780 O O . ALA B 1 45 ? 43.688 6.449 12.617 1 32.56 45 ALA B O 1
ATOM 1781 N N . ALA B 1 46 ? 45.125 4.672 12.742 1 38.75 46 ALA B N 1
ATOM 1782 C CA . ALA B 1 46 ? 44.688 4.289 11.398 1 38.75 46 ALA B CA 1
ATOM 1783 C C . ALA B 1 46 ? 43.219 3.881 11.398 1 38.75 46 ALA B C 1
ATOM 1785 O O . ALA B 1 46 ? 42.562 3.881 10.352 1 38.75 46 ALA B O 1
ATOM 1786 N N . ASP B 1 47 ? 42.812 3.258 12.547 1 33.41 47 ASP B N 1
ATOM 1787 C CA . ASP B 1 47 ? 41.438 2.846 12.492 1 33.41 47 ASP B CA 1
ATOM 1788 C C . ASP B 1 47 ? 40.5 4.059 12.492 1 33.41 47 ASP B C 1
ATOM 1790 O O . ASP B 1 47 ? 39.281 3.912 12.367 1 33.41 47 ASP B O 1
ATOM 1794 N N . ALA B 1 48 ? 41.031 5.234 12.961 1 36.25 48 ALA B N 1
ATOM 1795 C CA . ALA B 1 48 ? 40.125 6.391 12.82 1 36.25 48 ALA B CA 1
ATOM 1796 C C . ALA B 1 48 ? 39.938 6.758 11.352 1 36.25 48 ALA B C 1
ATOM 1798 O O . ALA B 1 48 ? 39.438 7.836 11.031 1 36.25 48 ALA B O 1
ATOM 1799 N N . ALA B 1 49 ? 40.656 6.156 10.43 1 35.09 49 ALA B N 1
ATOM 1800 C CA . ALA B 1 49 ? 40.219 6.609 9.117 1 35.09 49 ALA B CA 1
ATOM 1801 C C . ALA B 1 49 ? 38.688 6.754 9.086 1 35.09 49 ALA B C 1
ATOM 1803 O O . ALA B 1 49 ? 37.969 5.918 9.625 1 35.09 49 ALA B O 1
ATOM 1804 N N . ALA B 1 50 ? 38.125 7.922 8.703 1 34.34 50 ALA B N 1
ATOM 1805 C CA . ALA B 1 50 ? 36.812 8.578 8.555 1 34.34 50 ALA B CA 1
ATOM 1806 C C . ALA B 1 50 ? 35.812 7.645 7.895 1 34.34 50 ALA B C 1
ATOM 1808 O O . ALA B 1 50 ? 36.031 7.133 6.801 1 34.34 50 ALA B O 1
ATOM 1809 N N . ALA B 1 51 ? 35.125 6.727 8.469 1 38 51 ALA B N 1
ATOM 1810 C CA . ALA B 1 51 ? 33.781 6.469 7.934 1 38 51 ALA B CA 1
ATOM 1811 C C . ALA B 1 51 ? 33.219 7.707 7.242 1 38 51 ALA B C 1
ATOM 1813 O O . ALA B 1 51 ? 32.844 8.672 7.902 1 38 51 ALA B O 1
ATOM 1814 N N . VAL B 1 52 ? 33.781 8.258 6.285 1 39.72 52 VAL B N 1
ATOM 1815 C CA . VAL B 1 52 ? 33 9.234 5.52 1 39.72 52 VAL B CA 1
ATOM 1816 C C . VAL B 1 52 ? 31.516 8.922 5.645 1 39.72 52 VAL B C 1
ATOM 1818 O O . VAL B 1 52 ? 31.047 7.883 5.176 1 39.72 52 VAL B O 1
ATOM 1821 N N . HIS B 1 53 ? 30.875 9 6.793 1 46.28 53 HIS B N 1
ATOM 1822 C CA . HIS B 1 53 ? 29.422 9.086 6.785 1 46.28 53 HIS B CA 1
ATOM 1823 C C . HIS B 1 53 ? 28.906 9.727 5.5 1 46.28 53 HIS B C 1
ATOM 1825 O O . HIS B 1 53 ? 29.109 10.922 5.281 1 46.28 53 HIS B O 1
ATOM 1831 N N . GLN B 1 54 ? 29.172 9.195 4.363 1 45.5 54 GLN B N 1
ATOM 1832 C CA . GLN B 1 54 ? 28.469 9.695 3.188 1 45.5 54 GLN B CA 1
ATOM 1833 C C . GLN B 1 54 ? 27.125 10.312 3.57 1 45.5 54 GLN B C 1
ATOM 1835 O O . GLN B 1 54 ? 26.234 9.617 4.07 1 45.5 54 GLN B O 1
ATOM 1840 N N . VAL B 1 55 ? 27.031 11.438 4.145 1 50.72 55 VAL B N 1
ATOM 1841 C CA . VAL B 1 55 ? 25.797 12.211 4.254 1 50.72 55 VAL B CA 1
ATOM 1842 C C . VAL B 1 55 ? 24.938 11.992 3.014 1 50.72 55 VAL B C 1
ATOM 1844 O O . VAL B 1 55 ? 25.344 12.32 1.898 1 50.72 55 VAL B O 1
ATOM 1847 N N . GLN B 1 56 ? 24.375 10.852 2.893 1 53.62 56 GLN B N 1
ATOM 1848 C CA . GLN B 1 56 ? 23.375 10.719 1.834 1 53.62 56 GLN B CA 1
ATOM 1849 C C . GLN B 1 56 ? 22.438 11.93 1.803 1 53.62 56 GLN B C 1
ATOM 1851 O O . GLN B 1 56 ? 21.703 12.18 2.762 1 53.62 56 GLN B O 1
ATOM 1856 N N . LEU B 1 57 ? 22.906 13 1.24 1 63.69 57 LEU B N 1
ATOM 1857 C CA . LEU B 1 57 ? 22.016 14.156 1.057 1 63.69 57 LEU B CA 1
ATOM 1858 C C . LEU B 1 57 ? 20.688 13.727 0.47 1 63.69 57 LEU B C 1
ATOM 1860 O O . LEU B 1 57 ? 20.641 13.078 -0.579 1 63.69 57 LEU B O 1
ATOM 1864 N N . SER B 1 58 ? 19.656 13.469 1.278 1 75.12 58 SER B N 1
ATOM 1865 C CA . SER B 1 58 ? 18.281 13.242 0.844 1 75.12 58 SER B CA 1
ATOM 1866 C C . SER B 1 58 ? 17.594 14.555 0.479 1 75.12 58 SER B C 1
ATOM 1868 O O . SER B 1 58 ? 17.703 15.539 1.211 1 75.12 58 SER B O 1
ATOM 1870 N N . PHE B 1 59 ? 17.25 14.664 -0.807 1 89.44 59 PHE B N 1
ATOM 1871 C CA . PHE B 1 59 ? 16.594 15.891 -1.258 1 89.44 59 PHE B CA 1
ATOM 1872 C C . PHE B 1 59 ? 15.125 15.633 -1.573 1 89.44 59 PHE B C 1
ATOM 1874 O O . PHE B 1 59 ? 14.773 14.555 -2.057 1 89.44 59 PHE B O 1
ATOM 1881 N N . CYS B 1 60 ? 14.352 16.609 -1.106 1 96 60 CYS B N 1
ATOM 1882 C CA . CYS B 1 60 ? 12.938 16.594 -1.444 1 96 60 CYS B CA 1
ATOM 1883 C C . CYS B 1 60 ? 12.633 17.547 -2.594 1 96 60 CYS B C 1
ATOM 1885 O O . CYS B 1 60 ? 13.344 18.547 -2.783 1 96 60 CYS B O 1
ATOM 1887 N N . PRO B 1 61 ? 11.633 17.203 -3.43 1 95.19 61 PRO B N 1
ATOM 1888 C CA . PRO B 1 61 ? 11.203 18.156 -4.449 1 95.19 61 PRO B CA 1
ATOM 1889 C C . PRO B 1 61 ? 10.805 19.516 -3.859 1 95.19 61 PRO B C 1
ATOM 1891 O O . PRO B 1 61 ? 10.469 19.594 -2.676 1 95.19 61 PRO B O 1
ATOM 1894 N N . ASP B 1 62 ? 10.82 20.516 -4.719 1 94.56 62 ASP B N 1
ATOM 1895 C CA . ASP B 1 62 ? 10.406 21.844 -4.289 1 94.56 62 ASP B CA 1
ATOM 1896 C C . ASP B 1 62 ? 8.984 21.812 -3.719 1 94.56 62 ASP B C 1
ATOM 1898 O O . ASP B 1 62 ? 8.094 21.172 -4.281 1 94.56 62 ASP B O 1
ATOM 1902 N N . GLY B 1 63 ? 8.82 22.453 -2.617 1 95.81 63 GLY B N 1
ATOM 1903 C CA . GLY B 1 63 ? 7.496 22.562 -2.018 1 95.81 63 GLY B CA 1
ATOM 1904 C C . GLY B 1 63 ? 7.199 21.438 -1.038 1 95.81 63 GLY B C 1
ATOM 1905 O O . GLY B 1 63 ? 6.195 21.484 -0.326 1 95.81 63 GLY B O 1
ATOM 1906 N N . TRP B 1 64 ? 8.078 20.484 -1.069 1 97.69 64 TRP B N 1
ATOM 1907 C CA . TRP B 1 64 ? 7.914 19.391 -0.13 1 97.69 64 TRP B CA 1
ATOM 1908 C C . TRP B 1 64 ? 8.766 19.594 1.118 1 97.69 64 TRP B C 1
ATOM 1910 O O . TRP B 1 64 ? 9.852 20.172 1.044 1 97.69 64 TRP B O 1
ATOM 1920 N N . LEU B 1 65 ? 8.242 19.094 2.24 1 97.12 65 LEU B N 1
ATOM 1921 C CA . LEU B 1 65 ? 8.93 19.203 3.525 1 97.12 65 LEU B CA 1
ATOM 1922 C C . LEU B 1 65 ? 9.695 17.922 3.83 1 97.12 65 LEU B C 1
ATOM 1924 O O . LEU B 1 65 ? 9.188 16.812 3.594 1 97.12 65 LEU B O 1
ATOM 1928 N N . SER B 1 66 ? 10.859 18.094 4.324 1 96.31 66 SER B N 1
ATOM 1929 C CA . SER B 1 66 ? 11.672 16.938 4.684 1 96.31 66 SER B CA 1
ATOM 1930 C C . SER B 1 66 ? 11.57 16.641 6.176 1 96.31 66 SER B C 1
ATOM 1932 O O . SER B 1 66 ? 11.594 17.562 7.004 1 96.31 66 SER B O 1
ATOM 1934 N N . TYR B 1 67 ? 11.398 15.375 6.461 1 96.5 67 TYR B N 1
ATOM 1935 C CA . TYR B 1 67 ? 11.414 14.953 7.859 1 96.5 67 TYR B CA 1
ATOM 1936 C C . TYR B 1 67 ? 11.859 13.5 7.984 1 96.5 67 TYR B C 1
ATOM 1938 O O . TYR B 1 67 ? 11.188 12.586 7.504 1 96.5 67 TYR B O 1
ATOM 1946 N N . ARG B 1 68 ? 12.875 13.219 8.602 1 93.19 68 ARG B N 1
ATOM 1947 C CA . ARG B 1 68 ? 13.406 11.914 8.961 1 93.19 68 ARG B CA 1
ATOM 1948 C C . ARG B 1 68 ? 13.406 10.969 7.762 1 93.19 68 ARG B C 1
ATOM 1950 O O . ARG B 1 68 ? 12.891 9.852 7.844 1 93.19 68 ARG B O 1
ATOM 1957 N N . GLY B 1 69 ? 13.969 11.477 6.68 1 93.62 69 GLY B N 1
ATOM 1958 C CA . GLY B 1 69 ? 14.203 10.633 5.516 1 93.62 69 GLY B CA 1
ATOM 1959 C C . GLY B 1 69 ? 13 10.555 4.586 1 93.62 69 GLY B C 1
ATOM 1960 O O . GLY B 1 69 ? 13.031 9.836 3.59 1 93.62 69 GLY B O 1
ATOM 1961 N N . SER B 1 70 ? 11.961 11.32 4.902 1 97 70 SER B N 1
ATOM 1962 C CA . SER B 1 70 ? 10.773 11.352 4.059 1 97 70 SER B CA 1
ATOM 1963 C C . SER B 1 70 ? 10.43 12.781 3.645 1 97 70 SER B C 1
ATOM 1965 O O . SER B 1 70 ? 10.852 13.734 4.289 1 97 70 SER B O 1
ATOM 1967 N N . CYS B 1 71 ? 9.719 12.844 2.568 1 98.19 71 CYS B N 1
ATOM 1968 C CA . CYS B 1 71 ? 9.195 14.117 2.066 1 98.19 71 CYS B CA 1
ATOM 1969 C C . CYS B 1 71 ? 7.676 14.164 2.18 1 98.19 71 CYS B C 1
ATOM 1971 O O . CYS B 1 71 ? 7 13.164 1.925 1 98.19 71 CYS B O 1
ATOM 1973 N N . TYR B 1 72 ? 7.23 15.344 2.496 1 98.62 72 TYR B N 1
ATOM 1974 C CA . TYR B 1 72 ? 5.797 15.5 2.721 1 98.62 72 TYR B CA 1
ATOM 1975 C C . TYR B 1 72 ? 5.258 16.703 1.957 1 98.62 72 TYR B C 1
ATOM 1977 O O . TYR B 1 72 ? 5.934 17.734 1.845 1 98.62 72 TYR B O 1
ATOM 1985 N N . TYR B 1 73 ? 4.066 16.578 1.449 1 98.62 73 TYR B N 1
ATOM 1986 C CA . TYR B 1 73 ? 3.344 17.672 0.805 1 98.62 73 TYR B CA 1
ATOM 1987 C C . TYR B 1 73 ? 1.926 17.781 1.349 1 98.62 73 TYR B C 1
ATOM 1989 O O . TYR B 1 73 ? 1.182 16.797 1.369 1 98.62 73 TYR B O 1
ATOM 1997 N N . PHE B 1 74 ? 1.616 18.922 1.846 1 98.75 74 PHE B N 1
ATOM 1998 C CA . PHE B 1 74 ? 0.26 19.188 2.314 1 98.75 74 PHE B CA 1
ATOM 1999 C C . PHE B 1 74 ? -0.571 19.859 1.23 1 98.75 74 PHE B C 1
ATOM 2001 O O . PHE B 1 74 ? -0.19 20.906 0.714 1 98.75 74 PHE B O 1
ATOM 2008 N N . SER B 1 75 ? -1.678 19.219 0.919 1 98.69 75 SER B N 1
ATOM 2009 C CA . SER B 1 75 ? -2.596 19.828 -0.035 1 98.69 75 SER B CA 1
ATOM 2010 C C . SER B 1 75 ? -3.756 20.516 0.678 1 98.69 75 SER B C 1
ATOM 2012 O O . SER B 1 75 ? -4.531 19.859 1.385 1 98.69 75 SER B O 1
ATOM 2014 N N . ASN B 1 76 ? -3.912 21.781 0.405 1 97.88 76 ASN B N 1
ATOM 2015 C CA . ASN B 1 76 ? -4.957 22.578 1.03 1 97.88 76 ASN B CA 1
ATOM 2016 C C . ASN B 1 76 ? -6.301 22.391 0.339 1 97.88 76 ASN B C 1
ATOM 2018 O O . ASN B 1 76 ? -7.332 22.844 0.839 1 97.88 76 ASN B O 1
ATOM 2022 N N . HIS B 1 77 ? -6.34 21.672 -0.738 1 97.62 77 HIS B N 1
ATOM 2023 C CA . HIS B 1 77 ? -7.57 21.484 -1.499 1 97.62 77 HIS B CA 1
ATOM 2024 C C . HIS B 1 77 ? -8.289 20.203 -1.066 1 97.62 77 HIS B C 1
ATOM 2026 O O . HIS B 1 77 ? -7.816 19.094 -1.336 1 97.62 77 HIS B O 1
ATOM 2032 N N . PRO B 1 78 ? -9.359 20.438 -0.415 1 98.62 78 PRO B N 1
ATOM 2033 C CA . PRO B 1 78 ? -10.078 19.25 0.08 1 98.62 78 PRO B CA 1
ATOM 2034 C C . PRO B 1 78 ? -10.484 18.297 -1.04 1 98.62 78 PRO B C 1
ATOM 2036 O O . PRO B 1 78 ? -10.867 18.734 -2.127 1 98.62 78 PRO B O 1
ATOM 2039 N N . ASN B 1 79 ? -10.391 17 -0.828 1 98.88 79 ASN B N 1
ATOM 2040 C CA . ASN B 1 79 ? -10.789 15.938 -1.735 1 98.88 79 ASN B CA 1
ATOM 2041 C C . ASN B 1 79 ? -11.234 14.695 -0.972 1 98.88 79 ASN B C 1
ATOM 2043 O O . ASN B 1 79 ? -11.055 14.602 0.243 1 98.88 79 ASN B O 1
ATOM 2047 N N . THR B 1 80 ? -11.953 13.766 -1.679 1 98.88 80 THR B N 1
ATOM 2048 C CA . THR B 1 80 ? -12.219 12.461 -1.091 1 98.88 80 THR B CA 1
ATOM 2049 C C . THR B 1 80 ? -10.914 11.703 -0.845 1 98.88 80 THR B C 1
ATOM 2051 O O . THR B 1 80 ? -9.867 12.062 -1.394 1 98.88 80 THR B O 1
ATOM 2054 N N . TRP B 1 81 ? -10.977 10.719 -0.063 1 98.88 81 TRP B N 1
ATOM 2055 C CA . TRP B 1 81 ? -9.781 9.93 0.216 1 98.88 81 TRP B CA 1
ATOM 2056 C C . TRP B 1 81 ? -9.188 9.359 -1.069 1 98.88 81 TRP B C 1
ATOM 2058 O O . TRP B 1 81 ? -7.977 9.43 -1.287 1 98.88 81 TRP B O 1
ATOM 2068 N N . LYS B 1 82 ? -10.078 8.844 -1.928 1 98.75 82 LYS B N 1
ATOM 2069 C CA . LYS B 1 82 ? -9.656 8.258 -3.195 1 98.75 82 LYS B CA 1
ATOM 2070 C C . LYS B 1 82 ? -8.961 9.297 -4.074 1 98.75 82 LYS B C 1
ATOM 2072 O O . LYS B 1 82 ? -7.879 9.047 -4.605 1 98.75 82 LYS B O 1
ATOM 2077 N N . ASN B 1 83 ? -9.578 10.398 -4.188 1 98.81 83 ASN B N 1
ATOM 2078 C CA . ASN B 1 83 ? -9.008 11.43 -5.051 1 98.81 83 ASN B CA 1
ATOM 2079 C C . ASN B 1 83 ? -7.73 12.016 -4.457 1 98.81 83 ASN B C 1
ATOM 2081 O O . ASN B 1 83 ? -6.816 12.391 -5.195 1 98.81 83 ASN B O 1
ATOM 2085 N N . ALA B 1 84 ? -7.68 12.133 -3.137 1 98.94 84 ALA B N 1
ATOM 2086 C CA . ALA B 1 84 ? -6.449 12.555 -2.471 1 98.94 84 ALA B CA 1
ATOM 2087 C C . ALA B 1 84 ? -5.305 11.586 -2.77 1 98.94 84 ALA B C 1
ATOM 2089 O O . ALA B 1 84 ? -4.199 12.016 -3.113 1 98.94 84 ALA B O 1
ATOM 2090 N N . GLU B 1 85 ? -5.613 10.273 -2.66 1 98.88 85 GLU B N 1
ATOM 2091 C CA . GLU B 1 85 ? -4.598 9.281 -2.979 1 98.88 85 GLU B CA 1
ATOM 2092 C C . GLU B 1 85 ? -4.168 9.375 -4.441 1 98.88 85 GLU B C 1
ATOM 2094 O O . GLU B 1 85 ? -2.982 9.25 -4.754 1 98.88 85 GLU B O 1
ATOM 2099 N N . SER B 1 86 ? -5.094 9.578 -5.301 1 98.56 86 SER B N 1
ATOM 2100 C CA . SER B 1 86 ? -4.77 9.727 -6.719 1 98.56 86 SER B CA 1
ATOM 2101 C C . SER B 1 86 ? -3.854 10.922 -6.953 1 98.56 86 SER B C 1
ATOM 2103 O O . SER B 1 86 ? -2.924 10.852 -7.762 1 98.56 86 SER B O 1
ATOM 2105 N N . TYR B 1 87 ? -4.16 12.016 -6.277 1 98.69 87 TYR B N 1
ATOM 2106 C CA . TYR B 1 87 ? -3.303 13.195 -6.375 1 98.69 87 TYR B CA 1
ATOM 2107 C C . TYR B 1 87 ? -1.88 12.875 -5.938 1 98.69 87 TYR B C 1
ATOM 2109 O O . TYR B 1 87 ? -0.92 13.18 -6.645 1 98.69 87 TYR B O 1
ATOM 2117 N N . CYS B 1 88 ? -1.715 12.266 -4.777 1 98.88 88 CYS B N 1
ATOM 2118 C CA . CYS B 1 88 ? -0.398 11.906 -4.262 1 98.88 88 CYS B CA 1
ATOM 2119 C C . CYS B 1 88 ? 0.326 10.977 -5.223 1 98.88 88 CYS B C 1
ATOM 2121 O O . CYS B 1 88 ? 1.521 11.141 -5.477 1 98.88 88 CYS B O 1
ATOM 2123 N N . ALA B 1 89 ? -0.417 10.055 -5.738 1 98.44 89 ALA B N 1
ATOM 2124 C CA . ALA B 1 89 ? 0.156 9.078 -6.656 1 98.44 89 ALA B CA 1
ATOM 2125 C C . ALA B 1 89 ? 0.75 9.758 -7.887 1 98.44 89 ALA B C 1
ATOM 2127 O O . ALA B 1 89 ? 1.731 9.273 -8.453 1 98.44 89 ALA B O 1
ATOM 2128 N N . GLY B 1 90 ? 0.148 10.859 -8.273 1 97.5 90 GLY B N 1
ATOM 2129 C CA . GLY B 1 90 ? 0.663 11.617 -9.398 1 97.5 90 GLY B CA 1
ATOM 2130 C C . GLY B 1 90 ? 2.084 12.109 -9.188 1 97.5 90 GLY B C 1
ATOM 2131 O O . GLY B 1 90 ? 2.787 12.422 -10.148 1 97.5 90 GLY B O 1
ATOM 2132 N N . PHE B 1 91 ? 2.574 12.117 -7.945 1 97.06 91 PHE B N 1
ATOM 2133 C CA . PHE B 1 91 ? 3.928 12.523 -7.59 1 97.06 91 PHE B CA 1
ATOM 2134 C C . PHE B 1 91 ? 4.742 11.328 -7.102 1 97.06 91 PHE B C 1
ATOM 2136 O O . PHE B 1 91 ? 5.691 11.492 -6.336 1 97.06 91 PHE B O 1
ATOM 2143 N N . GLU B 1 92 ? 4.25 10.148 -7.477 1 95.62 92 GLU B N 1
ATOM 2144 C CA . GLU B 1 92 ? 4.895 8.906 -7.047 1 95.62 92 GLU B CA 1
ATOM 2145 C C . GLU B 1 92 ? 4.973 8.828 -5.523 1 95.62 92 GLU B C 1
ATOM 2147 O O . GLU B 1 92 ? 6 8.438 -4.969 1 95.62 92 GLU B O 1
ATOM 2152 N N . SER B 1 93 ? 4.016 9.312 -4.938 1 98.25 93 SER B N 1
ATOM 2153 C CA . SER B 1 93 ? 3.859 9.305 -3.488 1 98.25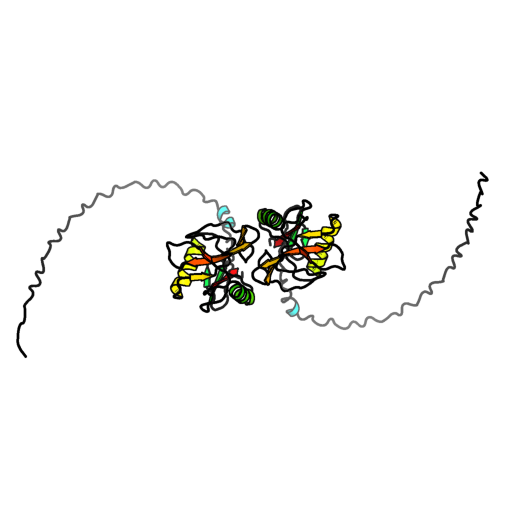 93 SER B CA 1
ATOM 2154 C C . SER B 1 93 ? 2.514 8.711 -3.082 1 98.25 93 SER B C 1
ATOM 2156 O O . SER B 1 93 ? 1.781 8.188 -3.922 1 98.25 93 SER B O 1
ATOM 2158 N N . ASN B 1 94 ? 2.268 8.656 -1.781 1 98.88 94 ASN B N 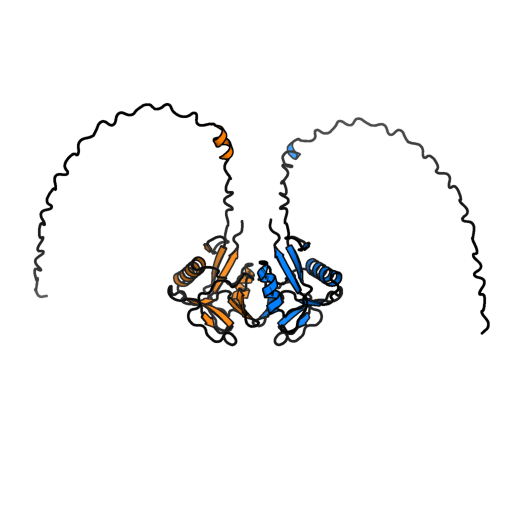1
ATOM 2159 C CA . ASN B 1 94 ? 1.014 8.18 -1.208 1 98.88 94 ASN B CA 1
ATOM 2160 C C . ASN B 1 94 ? 0.527 9.094 -0.086 1 98.88 94 ASN B C 1
ATOM 2162 O O . ASN B 1 94 ? 1.272 9.945 0.391 1 98.88 94 ASN B O 1
ATOM 2166 N N . LEU B 1 95 ? -0.738 8.922 0.212 1 98.94 95 LEU B N 1
ATOM 2167 C CA . LEU B 1 95 ? -1.15 9.5 1.486 1 98.94 95 LEU B CA 1
ATOM 2168 C C . LEU B 1 95 ? -0.262 9 2.621 1 98.94 95 LEU B C 1
ATOM 2170 O O . LEU B 1 95 ? 0.122 7.832 2.648 1 98.94 95 LEU B O 1
ATOM 2174 N N . ALA B 1 96 ? -0.002 9.852 3.568 1 98.94 96 ALA B N 1
ATOM 2175 C CA . ALA B 1 96 ? 1.048 9.641 4.562 1 98.94 96 ALA B CA 1
ATOM 2176 C C . ALA B 1 96 ? 0.687 8.5 5.512 1 98.94 96 ALA B C 1
ATOM 2178 O O . ALA B 1 96 ? -0.466 8.375 5.93 1 98.94 96 ALA B O 1
ATOM 2179 N N . SER B 1 97 ? 1.655 7.715 5.832 1 98.81 97 SER B N 1
ATOM 2180 C CA . SER B 1 97 ? 1.567 6.711 6.887 1 98.81 97 SER B CA 1
ATOM 2181 C C . SER B 1 97 ? 2.289 7.172 8.148 1 98.81 97 SER B C 1
ATOM 2183 O O . SER B 1 97 ? 3.068 8.125 8.109 1 98.81 97 SER B O 1
ATOM 2185 N N . VAL B 1 98 ? 1.991 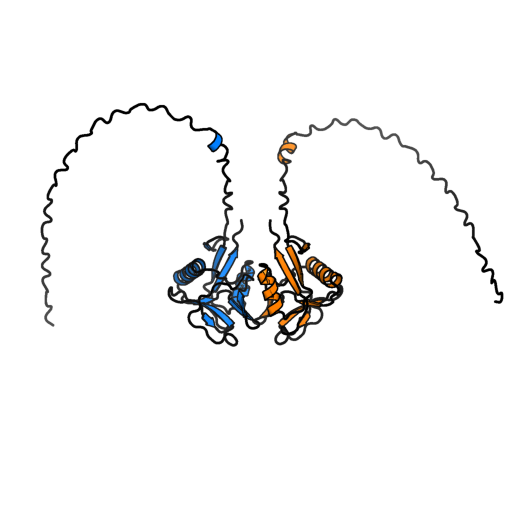6.582 9.227 1 98.62 98 VAL B N 1
ATOM 2186 C CA . VAL B 1 98 ? 2.545 7.004 10.508 1 98.62 98 VAL B CA 1
ATOM 2187 C C . VAL B 1 98 ? 3.029 5.781 11.289 1 98.62 98 VAL B C 1
ATOM 2189 O O . VAL B 1 98 ? 2.283 4.816 11.469 1 98.62 98 VAL B O 1
ATOM 2192 N N . HIS B 1 99 ? 4.246 5.898 11.781 1 98.25 99 HIS B N 1
ATOM 2193 C CA . HIS B 1 99 ? 4.816 4.707 12.398 1 98.25 99 HIS B CA 1
ATOM 2194 C C . HIS B 1 99 ? 5.32 5.004 13.805 1 98.25 99 HIS B C 1
ATOM 2196 O O . HIS B 1 99 ? 5.75 4.094 14.516 1 98.25 99 HIS B O 1
ATOM 2202 N N . ASN B 1 100 ? 5.25 6.25 14.219 1 98 100 ASN B N 1
ATOM 2203 C CA . ASN B 1 100 ? 5.625 6.621 15.578 1 98 100 ASN B CA 1
ATOM 2204 C C . ASN B 1 100 ? 5.09 8.008 15.953 1 98 100 ASN B C 1
ATOM 2206 O O . ASN B 1 100 ? 4.531 8.703 15.109 1 98 100 ASN B O 1
ATOM 2210 N N . ILE B 1 101 ? 5.281 8.367 17.234 1 97.25 101 ILE B N 1
ATOM 2211 C CA . ILE B 1 101 ? 4.695 9.602 17.75 1 97.25 101 ILE B CA 1
ATOM 2212 C C . ILE B 1 101 ? 5.391 10.812 17.141 1 97.25 101 ILE B C 1
ATOM 2214 O O . ILE B 1 101 ? 4.77 11.852 16.938 1 97.25 101 ILE B O 1
ATOM 2218 N N . TRP B 1 102 ? 6.609 10.695 16.781 1 97.81 102 TRP B N 1
ATOM 2219 C CA . TRP B 1 102 ? 7.344 11.82 16.203 1 97.81 102 TRP B CA 1
ATOM 2220 C C . TRP B 1 102 ? 6.82 12.156 14.812 1 97.81 102 TRP B C 1
ATOM 2222 O O . TRP B 1 102 ? 6.594 13.328 14.492 1 97.81 102 TRP B O 1
ATOM 2232 N N . GLU B 1 103 ? 6.609 11.125 14.055 1 98.06 103 GLU B N 1
ATOM 2233 C CA . GLU B 1 103 ? 6.016 11.32 12.734 1 98.06 103 GLU B CA 1
ATOM 2234 C C . GLU B 1 103 ? 4.625 11.945 12.844 1 98.06 103 GLU B C 1
ATOM 2236 O O . GLU B 1 103 ? 4.297 12.883 12.109 1 98.06 103 GLU B O 1
ATOM 2241 N N . TYR B 1 104 ? 3.83 11.461 13.789 1 98.5 104 TYR B N 1
ATOM 2242 C CA . TYR B 1 104 ? 2.471 11.969 13.938 1 98.5 104 TYR B CA 1
ATOM 2243 C C . TYR B 1 104 ? 2.48 13.438 14.328 1 98.5 104 TYR B C 1
ATOM 2245 O O . TYR B 1 104 ? 1.715 14.242 13.781 1 98.5 104 TYR B O 1
ATOM 2253 N N . THR B 1 105 ? 3.326 13.773 15.273 1 98.38 105 THR B N 1
ATOM 2254 C CA . THR B 1 105 ? 3.416 15.148 15.758 1 98.38 105 THR B CA 1
ATOM 2255 C C . THR B 1 105 ? 3.867 16.094 14.648 1 98.38 105 THR B C 1
ATOM 2257 O O . THR B 1 105 ? 3.371 17.203 14.539 1 98.38 105 THR B O 1
ATOM 2260 N N . PHE B 1 106 ? 4.797 15.602 13.852 1 98.75 106 PHE B N 1
ATOM 2261 C CA . PHE B 1 106 ? 5.23 16.391 12.703 1 98.75 106 PHE B CA 1
ATOM 2262 C C . PHE B 1 106 ? 4.062 16.672 11.766 1 98.75 106 PHE B C 1
ATOM 2264 O O . PHE B 1 106 ? 3.885 17.812 11.312 1 98.75 106 PHE B O 1
ATOM 2271 N N . LEU B 1 107 ? 3.291 15.625 11.477 1 98.81 107 LEU B N 1
ATOM 2272 C CA . LEU B 1 107 ? 2.141 15.789 10.602 1 98.81 107 LEU B CA 1
ATOM 2273 C C . LEU B 1 107 ? 1.114 16.734 11.211 1 98.81 107 LEU B C 1
ATOM 2275 O O . LEU B 1 107 ? 0.538 17.562 10.516 1 98.81 107 LEU B O 1
ATOM 2279 N N . GLN B 1 108 ? 0.869 16.625 12.5 1 98.75 108 GLN B N 1
ATOM 2280 C CA . GLN B 1 108 ? -0.057 17.516 13.188 1 98.75 108 GLN B CA 1
ATOM 2281 C C . GLN B 1 108 ? 0.374 18.969 13.031 1 98.75 108 GLN B C 1
ATOM 2283 O O . GLN B 1 108 ? -0.449 19.844 12.734 1 98.75 108 GLN B O 1
ATOM 2288 N N . ARG B 1 109 ? 1.604 19.188 13.25 1 98.44 109 ARG B N 1
ATOM 2289 C CA . ARG B 1 109 ? 2.131 20.547 13.125 1 98.44 109 ARG B CA 1
ATOM 2290 C C . ARG B 1 109 ? 1.977 21.062 11.695 1 98.44 109 ARG B C 1
ATOM 2292 O O . ARG B 1 109 ? 1.632 22.234 11.484 1 98.44 109 ARG B O 1
ATOM 2299 N N . THR B 1 110 ? 2.268 20.203 10.75 1 98.5 110 THR B N 1
ATOM 2300 C CA . THR B 1 110 ? 2.146 20.562 9.344 1 98.5 110 THR B CA 1
ATOM 2301 C C . THR B 1 110 ? 0.727 21.016 9.023 1 98.5 110 THR B C 1
ATOM 2303 O O . THR B 1 110 ? 0.53 22.062 8.398 1 98.5 110 THR B O 1
ATOM 2306 N N . VAL B 1 111 ? -0.265 20.312 9.484 1 98.62 111 VAL B N 1
ATOM 2307 C CA . VAL B 1 111 ? -1.671 20.609 9.219 1 98.62 111 VAL B CA 1
ATOM 2308 C C . VAL B 1 111 ? -2.076 21.891 9.945 1 98.62 111 VAL B C 1
ATOM 2310 O O . VAL B 1 111 ? -2.756 22.75 9.375 1 98.62 111 VAL B O 1
ATOM 2313 N N . ARG B 1 112 ? -1.635 21.969 11.156 1 98.38 112 ARG B N 1
ATOM 2314 C CA . ARG B 1 112 ? -1.951 23.141 11.969 1 98.38 112 ARG B CA 1
ATOM 2315 C C . ARG B 1 112 ? -1.363 24.406 11.352 1 98.38 112 ARG B C 1
ATOM 2317 O O . ARG B 1 112 ? -2.041 25.422 11.258 1 98.38 112 ARG B O 1
ATOM 2324 N N . THR B 1 113 ? -0.109 24.344 10.93 1 97.81 113 THR B N 1
ATOM 2325 C CA . THR B 1 113 ? 0.588 25.484 10.352 1 97.81 113 THR B CA 1
ATOM 2326 C C . THR B 1 113 ? -0.089 25.922 9.055 1 97.81 113 THR B C 1
ATOM 2328 O O . THR B 1 113 ? -0.109 27.125 8.734 1 97.81 113 THR B O 1
ATOM 2331 N N . ALA B 1 114 ? -0.667 24.969 8.383 1 97.62 114 ALA B N 1
ATOM 2332 C CA . ALA B 1 114 ? -1.366 25.281 7.137 1 97.62 114 ALA B CA 1
ATOM 2333 C C . ALA B 1 114 ? -2.756 25.844 7.418 1 97.62 114 ALA B C 1
ATOM 2335 O O . ALA B 1 114 ? -3.488 26.203 6.492 1 97.62 114 ALA B O 1
ATOM 2336 N N . GLY B 1 115 ? -3.166 25.875 8.68 1 97.44 115 GLY B N 1
ATOM 2337 C CA . GLY B 1 115 ? -4.414 26.5 9.078 1 97.44 115 GLY B CA 1
ATOM 2338 C C . GLY B 1 115 ? -5.59 25.547 9.086 1 97.44 115 GLY B C 1
ATOM 2339 O O . GLY B 1 115 ? -6.742 25.969 8.977 1 97.44 115 GLY B O 1
ATOM 2340 N N . HIS B 1 116 ? -5.309 24.234 9.117 1 98.38 116 HIS B N 1
ATOM 2341 C CA . HIS B 1 116 ? -6.387 23.266 9.07 1 98.38 116 HIS B CA 1
ATOM 2342 C C . HIS B 1 116 ? -6.43 22.438 10.352 1 98.38 116 HIS B C 1
ATOM 2344 O O . HIS B 1 116 ? -5.438 22.344 11.07 1 98.38 116 HIS B O 1
ATOM 2350 N N . THR B 1 117 ? -7.57 21.828 10.586 1 98.06 117 THR B N 1
ATOM 2351 C CA . THR B 1 117 ? -7.758 21.047 11.805 1 98.06 117 THR B CA 1
ATOM 2352 C C . THR B 1 117 ? -7.762 19.562 11.5 1 98.06 117 THR B C 1
ATOM 2354 O O . THR B 1 117 ? -7.48 18.734 12.375 1 98.06 117 THR B O 1
ATOM 2357 N N . LEU B 1 118 ? -8.109 19.234 10.266 1 98.38 118 LEU B N 1
ATOM 2358 C CA . LEU B 1 118 ? -8.242 17.844 9.844 1 98.38 118 LEU B CA 1
ATOM 2359 C C . LEU B 1 118 ? -7.555 17.609 8.5 1 98.38 118 LEU B C 1
ATOM 2361 O O . LEU B 1 118 ? -7.469 18.516 7.68 1 98.38 118 LEU B O 1
ATOM 2365 N N . ALA B 1 119 ? -7.066 16.406 8.328 1 98.88 119 ALA B N 1
ATOM 2366 C CA . ALA B 1 119 ? -6.469 16.031 7.051 1 98.88 119 ALA B CA 1
ATOM 2367 C C . ALA B 1 119 ? -6.496 14.508 6.863 1 98.88 119 ALA B C 1
ATOM 2369 O O . ALA B 1 119 ? -6.336 13.758 7.824 1 98.88 119 ALA B O 1
ATOM 2370 N N . TRP B 1 120 ? -6.699 14.156 5.555 1 98.94 120 TRP B N 1
ATOM 2371 C CA . TRP B 1 120 ? -6.566 12.734 5.254 1 98.94 120 TRP B CA 1
ATOM 2372 C C . TRP B 1 120 ? -5.125 12.273 5.441 1 98.94 120 TRP B C 1
ATOM 2374 O O . TRP B 1 120 ? -4.188 12.977 5.066 1 98.94 120 TRP B O 1
ATOM 2384 N N . ILE B 1 121 ? -4.953 11.109 6.008 1 98.94 121 ILE B N 1
ATOM 2385 C CA . ILE B 1 121 ? -3.734 10.312 5.922 1 98.94 121 ILE B CA 1
ATOM 2386 C C . ILE B 1 121 ? -4.047 8.961 5.289 1 98.94 121 ILE B C 1
ATOM 2388 O O . ILE B 1 121 ? -5.195 8.688 4.93 1 98.94 121 ILE B O 1
ATOM 2392 N N . GLY B 1 122 ? -3.057 8.133 5.129 1 98.94 122 GLY B N 1
ATOM 2393 C CA . GLY B 1 122 ? -3.158 7.023 4.191 1 98.94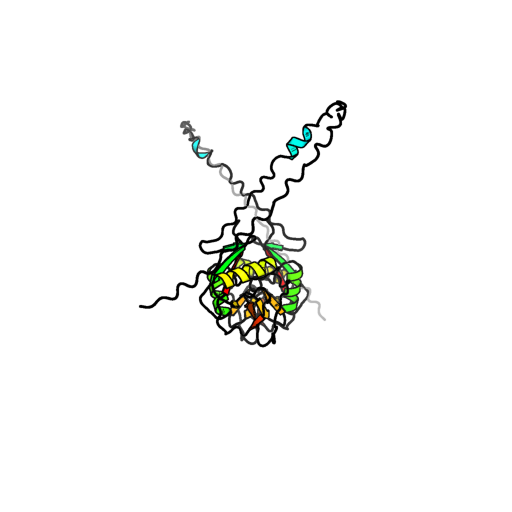 122 GLY B CA 1
ATOM 2394 C C . GLY B 1 122 ? -3.789 5.785 4.801 1 98.94 122 GLY B C 1
ATOM 2395 O O . GLY B 1 122 ? -3.717 4.699 4.223 1 98.94 122 GLY B O 1
ATOM 2396 N N . GLY B 1 123 ? -4.398 5.832 5.895 1 98.81 123 GLY B N 1
ATOM 2397 C CA . GLY B 1 123 ? -4.996 4.664 6.523 1 98.81 123 GLY B CA 1
ATOM 2398 C C . GLY B 1 123 ? -6.352 4.305 5.949 1 98.81 123 GLY B C 1
ATOM 2399 O O . GLY B 1 123 ? -7.156 5.191 5.645 1 98.81 123 GLY B O 1
ATOM 2400 N N . TYR B 1 124 ? -6.582 3.01 5.801 1 98.75 124 TYR B N 1
ATOM 2401 C CA . TYR B 1 124 ? -7.871 2.523 5.312 1 98.75 124 TYR B CA 1
ATOM 2402 C C . TYR B 1 124 ? -8.172 1.133 5.859 1 98.75 124 TYR B C 1
ATOM 2404 O O . TYR B 1 124 ? -7.258 0.399 6.242 1 98.75 124 TYR B O 1
ATOM 2412 N N . TYR B 1 125 ? -9.406 0.83 5.91 1 98.62 125 TYR B N 1
ATOM 2413 C CA . TYR B 1 125 ? -9.875 -0.447 6.438 1 98.62 125 TYR B CA 1
ATOM 2414 C C . TYR B 1 125 ? -10.328 -1.366 5.309 1 98.62 125 TYR B C 1
ATOM 2416 O O . TYR B 1 125 ? -11.203 -1.008 4.52 1 98.62 125 TYR B O 1
ATOM 2424 N N . PHE B 1 126 ? -9.695 -2.533 5.191 1 98.19 126 PHE B N 1
ATOM 2425 C CA . PHE B 1 126 ? -10 -3.486 4.129 1 98.19 126 PHE B CA 1
ATOM 2426 C C . PHE B 1 126 ? -9.828 -4.918 4.625 1 98.19 126 PHE B C 1
ATOM 2428 O O . PHE B 1 126 ? -8.844 -5.238 5.285 1 98.19 126 PHE B O 1
ATOM 2435 N N . GLN B 1 127 ? -10.828 -5.773 4.422 1 97.44 127 GLN B N 1
ATOM 2436 C CA . GLN B 1 127 ? -10.828 -7.176 4.828 1 97.44 127 GLN B CA 1
ATOM 2437 C C . GLN B 1 127 ? -10.523 -7.316 6.32 1 97.44 127 GLN B C 1
ATOM 2439 O O . GLN B 1 127 ? -9.648 -8.086 6.711 1 97.44 127 GLN B O 1
ATOM 2444 N N . ASP B 1 128 ? -11.164 -6.484 7.07 1 96.88 128 ASP B N 1
ATOM 2445 C CA . ASP B 1 128 ? -11.18 -6.57 8.523 1 96.88 128 ASP B CA 1
ATOM 2446 C C . ASP B 1 128 ? -9.836 -6.156 9.117 1 96.88 128 ASP B C 1
ATOM 2448 O O . ASP B 1 128 ? -9.508 -6.539 10.242 1 96.88 128 ASP B O 1
ATOM 2452 N N . ASP B 1 129 ? -9.047 -5.402 8.328 1 97.69 129 ASP B N 1
ATOM 2453 C CA . ASP B 1 129 ? -7.77 -4.91 8.836 1 97.69 129 ASP B CA 1
ATOM 2454 C C . ASP B 1 129 ? -7.559 -3.445 8.453 1 97.69 129 ASP B C 1
ATOM 2456 O O . ASP B 1 129 ? -7.914 -3.025 7.352 1 97.69 129 ASP B O 1
ATOM 2460 N N . TRP B 1 130 ? -6.922 -2.758 9.414 1 98.25 130 TRP B N 1
ATOM 2461 C CA . TRP B 1 130 ? -6.395 -1.44 9.07 1 98.25 130 TRP B CA 1
ATOM 2462 C C . TRP B 1 130 ? -5.059 -1.559 8.352 1 98.25 130 TRP B C 1
ATOM 2464 O O . TRP B 1 130 ? -4.211 -2.373 8.727 1 98.25 130 TRP B O 1
ATOM 2474 N N . ARG B 1 131 ? -4.891 -0.68 7.309 1 98.5 131 ARG B N 1
ATOM 2475 C CA . ARG B 1 131 ? -3.717 -0.72 6.441 1 98.5 131 ARG B CA 1
ATOM 2476 C C . ARG B 1 131 ? -3.246 0.688 6.094 1 98.5 131 ARG B C 1
ATOM 2478 O O . ARG B 1 131 ? -4.027 1.642 6.156 1 98.5 131 ARG B O 1
ATOM 2485 N N . TRP B 1 132 ? -2 0.727 5.812 1 98.81 132 TRP B N 1
ATOM 2486 C CA . TRP B 1 132 ? -1.477 1.946 5.203 1 98.81 132 TRP B CA 1
ATOM 2487 C C . TRP B 1 132 ? -1.446 1.827 3.686 1 98.81 132 TRP B C 1
ATOM 2489 O O . TRP B 1 132 ? -1.027 0.8 3.145 1 98.81 132 TRP B O 1
ATOM 2499 N N . GLU B 1 133 ? -1.832 2.857 3.041 1 98.62 133 GLU B N 1
ATOM 2500 C CA . GLU B 1 133 ? -1.932 2.881 1.585 1 98.62 133 GLU B CA 1
ATOM 2501 C C . GLU B 1 133 ? -0.568 2.662 0.935 1 98.62 133 GLU B C 1
ATOM 2503 O O . GLU B 1 133 ? -0.484 2.172 -0.194 1 98.62 133 GLU B O 1
ATOM 2508 N N . ASP B 1 134 ? 0.562 2.986 1.658 1 98.31 134 ASP B N 1
ATOM 2509 C CA . ASP B 1 134 ? 1.895 2.877 1.074 1 98.31 134 ASP B CA 1
ATOM 2510 C C . ASP B 1 134 ? 2.473 1.479 1.28 1 98.31 134 ASP B C 1
ATOM 2512 O O . ASP B 1 134 ? 3.625 1.22 0.932 1 98.31 134 ASP B O 1
ATOM 2516 N N . GLY B 1 135 ? 1.739 0.603 1.88 1 97.94 135 GLY B N 1
ATOM 2517 C CA . GLY B 1 135 ? 2.137 -0.791 1.999 1 97.94 135 GLY B CA 1
ATOM 2518 C C . GLY B 1 135 ? 2.975 -1.069 3.232 1 97.94 135 GLY B C 1
ATOM 2519 O O . GLY B 1 135 ? 3.352 -2.215 3.488 1 97.94 135 GLY B O 1
ATOM 2520 N N . THR B 1 136 ? 3.281 -0.061 3.988 1 98 136 THR B N 1
ATOM 2521 C CA . THR B 1 136 ? 4.055 -0.293 5.203 1 98 136 THR B CA 1
ATOM 2522 C C . THR B 1 136 ? 3.18 -0.901 6.293 1 98 136 THR B C 1
ATOM 2524 O O . THR B 1 136 ? 1.956 -0.963 6.152 1 98 136 THR B O 1
ATOM 2527 N N . LEU B 1 137 ? 3.801 -1.343 7.305 1 97.5 137 LEU B N 1
ATOM 2528 C CA . LEU B 1 137 ? 3.098 -2.039 8.375 1 97.5 137 LEU B CA 1
ATOM 2529 C C . LEU B 1 137 ? 2.271 -1.062 9.211 1 97.5 137 LEU B C 1
ATOM 2531 O O . LEU B 1 137 ? 2.734 0.036 9.523 1 97.5 137 LEU B O 1
ATOM 2535 N N . PHE B 1 138 ? 1.058 -1.476 9.492 1 97.94 138 PHE B N 1
ATOM 2536 C CA . PHE B 1 138 ? 0.24 -0.741 10.453 1 97.94 138 PHE B CA 1
ATOM 2537 C C . PHE B 1 138 ? 0.581 -1.148 11.883 1 97.94 138 PHE B C 1
ATOM 2539 O O . PHE B 1 138 ? -0.151 -1.922 12.5 1 97.94 138 PHE B O 1
ATOM 2546 N N . ASN B 1 139 ? 1.676 -0.59 12.398 1 96.69 139 ASN B N 1
ATOM 2547 C CA . ASN B 1 139 ? 2.217 -1.096 13.656 1 96.69 139 ASN B CA 1
ATOM 2548 C C . ASN B 1 139 ? 2.277 -0.002 14.719 1 96.69 139 ASN B C 1
ATOM 2550 O O . ASN B 1 139 ? 2.953 -0.158 15.742 1 96.69 139 ASN B O 1
ATOM 2554 N N . TYR B 1 140 ? 1.752 1.129 14.516 1 97.31 140 TYR B N 1
ATOM 2555 C CA . TYR B 1 140 ? 1.593 2.225 15.469 1 97.31 140 TYR B CA 1
ATOM 2556 C C . TYR B 1 140 ? 0.123 2.596 15.633 1 97.31 140 TYR B C 1
ATOM 2558 O O . TYR B 1 140 ? -0.605 2.723 14.641 1 97.31 140 TYR B O 1
ATOM 2566 N N . ASN B 1 141 ? -0.355 2.658 16.891 1 95.38 141 ASN B N 1
ATOM 2567 C CA . ASN B 1 141 ? -1.748 2.988 17.172 1 95.38 141 ASN B CA 1
ATOM 2568 C C . ASN B 1 141 ? -1.869 4.312 17.922 1 95.38 141 ASN B C 1
ATOM 2570 O O . ASN B 1 141 ? -1.141 4.551 18.891 1 95.38 141 ASN B O 1
ATOM 2574 N N . ASN B 1 142 ? -2.684 5.164 17.422 1 96.56 142 ASN B N 1
ATOM 2575 C CA . ASN B 1 142 ? -2.934 6.461 18.047 1 96.56 142 ASN B CA 1
ATOM 2576 C C . ASN B 1 142 ? -4.383 6.902 17.859 1 96.56 142 ASN B C 1
ATOM 2578 O O . ASN B 1 142 ? -4.641 8.016 17.406 1 96.56 142 ASN B O 1
ATOM 2582 N N . TRP B 1 143 ? -5.25 6.055 18.266 1 96.75 143 TRP B N 1
ATOM 2583 C CA . TRP B 1 143 ? -6.672 6.301 18.062 1 96.75 143 TRP B CA 1
ATOM 2584 C C . TRP B 1 143 ? -7.195 7.34 19.047 1 96.75 143 TRP B C 1
ATOM 2586 O O . TRP B 1 143 ? -6.824 7.332 20.219 1 96.75 143 TRP B O 1
ATOM 2596 N N . TYR B 1 144 ? -8.016 8.156 18.625 1 93.69 144 TYR B N 1
ATOM 2597 C CA . TYR B 1 144 ? -8.688 9.102 19.516 1 93.69 144 TYR B CA 1
ATOM 2598 C C . TYR B 1 144 ? -10.148 8.734 19.703 1 93.69 144 TYR B C 1
ATOM 2600 O O . TYR B 1 144 ? -10.609 8.539 20.828 1 93.69 144 TYR B O 1
ATOM 2608 N N . ASN B 1 145 ? -10.977 8.664 18.672 1 90.62 145 ASN B N 1
ATOM 2609 C CA . ASN B 1 145 ? -12.406 8.367 18.688 1 90.62 145 ASN B CA 1
ATOM 2610 C C . ASN B 1 145 ? -12.797 7.449 17.531 1 90.62 145 ASN B C 1
ATOM 2612 O O . ASN B 1 145 ? -13.352 7.906 16.531 1 90.62 145 ASN B O 1
ATOM 2616 N N . PRO B 1 146 ? -12.625 6.176 17.812 1 92.62 146 PRO B N 1
ATOM 2617 C CA . PRO B 1 146 ? -12.906 5.258 16.703 1 92.62 146 PRO B CA 1
ATOM 2618 C C . PRO B 1 146 ? -14.406 5.059 16.469 1 92.62 146 PRO B C 1
ATOM 2620 O O . PRO B 1 146 ? -15.18 5.008 17.438 1 92.62 146 PRO B O 1
ATOM 2623 N N . SER B 1 147 ? -14.742 5.098 15.273 1 96 147 SER B N 1
ATOM 2624 C CA . SER B 1 147 ? -16.078 4.727 14.82 1 96 147 SER B CA 1
ATOM 2625 C C . SER B 1 147 ? -16.078 3.344 14.172 1 96 147 SER B C 1
ATOM 2627 O O . SER B 1 147 ? -15.047 2.67 14.133 1 96 147 SER B O 1
ATOM 2629 N N . SER B 1 148 ? -17.328 2.955 13.727 1 96.81 148 SER B N 1
ATOM 2630 C CA . SER B 1 148 ? -17.422 1.655 13.07 1 96.81 148 SER B CA 1
ATOM 2631 C C . SER B 1 148 ? -16.5 1.57 11.867 1 96.81 148 SER B C 1
ATOM 2633 O O . SER B 1 148 ? -16.641 2.334 10.914 1 96.81 148 SER B O 1
ATOM 2635 N N . SER B 1 149 ? -15.602 0.591 11.812 1 95.81 149 SER B N 1
ATOM 2636 C CA . SER B 1 149 ? -14.625 0.456 10.734 1 95.81 149 SER B CA 1
ATOM 2637 C C . SER B 1 149 ? -15.289 -0.011 9.445 1 95.81 149 SER B C 1
ATOM 2639 O O . SER B 1 149 ? -14.797 0.273 8.352 1 95.81 149 SER B O 1
ATOM 2641 N N . THR B 1 150 ? -16.375 -0.723 9.5 1 95.12 150 THR B N 1
ATOM 2642 C CA . THR B 1 150 ? -17.047 -1.221 8.312 1 95.12 150 THR B CA 1
ATOM 2643 C C . THR B 1 150 ? -17.719 -0.077 7.551 1 95.12 150 THR B C 1
ATOM 2645 O O . THR B 1 150 ? -17.781 -0.091 6.32 1 95.12 150 THR B O 1
ATOM 2648 N N . GLN B 1 151 ? -18.125 0.915 8.305 1 95.81 151 GLN B N 1
ATOM 2649 C CA . GLN B 1 151 ? -18.828 2.041 7.688 1 95.81 151 GLN B CA 1
ATOM 2650 C C . GLN B 1 151 ? -17.859 3.188 7.391 1 95.81 151 GLN B C 1
ATOM 2652 O O . GLN B 1 151 ? -18 3.881 6.383 1 95.81 151 GLN B O 1
ATOM 2657 N N . TYR B 1 152 ? -16.969 3.477 8.297 1 98.44 152 TYR B N 1
ATOM 2658 C CA . TYR B 1 152 ? -15.984 4.543 8.195 1 98.44 152 TYR B CA 1
ATOM 2659 C C . TYR B 1 152 ? -14.586 3.973 8.023 1 98.44 152 TYR B C 1
ATOM 2661 O O . TYR B 1 152 ? -13.914 3.656 9.008 1 98.44 152 TYR B O 1
ATOM 2669 N N . GLN B 1 153 ? -14.109 4.031 6.773 1 98.69 153 GLN B N 1
ATOM 2670 C CA . GLN B 1 153 ? -13 3.141 6.453 1 98.69 153 GLN B CA 1
ATOM 2671 C C . GLN B 1 153 ? -11.719 3.93 6.191 1 98.69 153 GLN B C 1
ATOM 2673 O O . GLN B 1 153 ? -10.688 3.352 5.84 1 98.69 153 GLN B O 1
ATOM 2678 N N . CYS B 1 154 ? -11.758 5.254 6.344 1 98.88 154 CYS B N 1
ATOM 2679 C CA . CYS B 1 154 ? -10.586 6.051 6.004 1 98.88 154 CYS B CA 1
ATOM 2680 C C . CYS B 1 154 ? -10.133 6.883 7.195 1 98.88 154 CYS B C 1
ATOM 2682 O O . CYS B 1 154 ? -10.953 7.414 7.941 1 98.88 154 CYS B O 1
ATOM 2684 N N . LEU B 1 155 ? -8.805 7.035 7.32 1 98.75 155 LEU B N 1
ATOM 2685 C CA . LEU B 1 155 ? -8.234 7.668 8.508 1 98.75 155 LEU B CA 1
ATOM 2686 C C . LEU B 1 155 ? -8 9.156 8.273 1 98.75 155 LEU B C 1
ATOM 2688 O O . LEU B 1 155 ? -7.574 9.555 7.184 1 98.75 155 LEU B O 1
ATOM 2692 N N . GLN B 1 156 ? -8.258 9.828 9.336 1 98.5 156 GLN B N 1
ATOM 2693 C CA . GLN B 1 156 ? -8.07 11.273 9.367 1 98.5 156 GLN B CA 1
ATOM 2694 C C . GLN B 1 156 ? -7.238 11.695 10.57 1 98.5 156 GLN B C 1
ATOM 2696 O O . GLN B 1 156 ? -7.422 11.18 11.672 1 98.5 156 GLN B O 1
ATOM 2701 N N . LEU B 1 157 ? -6.398 12.617 10.305 1 98.5 157 LEU B N 1
ATOM 2702 C CA . LEU B 1 157 ? -5.566 13.195 11.352 1 98.5 157 LEU B CA 1
ATOM 2703 C C . LEU B 1 157 ? -6.191 14.477 11.898 1 98.5 157 LEU B C 1
ATOM 2705 O O . LEU B 1 157 ? -6.707 15.297 11.133 1 98.5 157 LEU B O 1
ATOM 2709 N N . SER B 1 158 ? -6.137 14.641 13.195 1 98.19 158 SER B N 1
ATOM 2710 C CA . SER B 1 158 ? -6.469 15.906 13.844 1 98.19 158 SER B CA 1
ATOM 2711 C C . SER B 1 158 ? -5.215 16.719 14.148 1 98.19 158 SER B C 1
ATOM 2713 O O . SER B 1 158 ? -4.234 16.172 14.672 1 98.19 158 SER B O 1
ATOM 2715 N N . SER B 1 159 ? -5.293 17.953 13.891 1 98.06 159 SER B N 1
ATOM 2716 C CA . SER B 1 159 ? -4.125 18.797 14.133 1 98.06 159 SER B CA 1
ATOM 2717 C C . SER B 1 159 ? -3.992 19.141 15.609 1 98.06 159 SER B C 1
ATOM 2719 O O . SER B 1 159 ? -2.967 19.672 16.047 1 98.06 159 SER B O 1
ATOM 2721 N N . GLU B 1 160 ? -4.988 18.828 16.359 1 96.88 160 GLU B N 1
ATOM 2722 C CA . GLU B 1 160 ? -4.906 19.062 17.797 1 96.88 160 GLU B CA 1
ATOM 2723 C C . GLU B 1 160 ? -3.887 18.125 18.438 1 96.88 160 GLU B C 1
ATOM 2725 O O . GLU B 1 160 ? -3.967 16.906 18.281 1 96.88 160 GLU B O 1
ATOM 2730 N N . GLU B 1 161 ? -3.02 18.656 19.203 1 93.31 161 GLU B N 1
ATOM 2731 C CA . GLU B 1 161 ? -1.879 17.922 19.766 1 93.31 161 GLU B CA 1
ATOM 2732 C C . GLU B 1 161 ? -2.336 16.766 20.641 1 93.31 161 GLU B C 1
ATOM 2734 O O . GLU B 1 161 ? -1.706 15.703 20.656 1 93.31 161 GLU B O 1
ATOM 2739 N N . SER B 1 162 ? -3.42 16.906 21.328 1 93.38 162 SER B N 1
ATOM 2740 C CA . SER B 1 162 ? -3.855 15.906 22.297 1 93.38 162 SER B CA 1
ATOM 2741 C C . SER B 1 162 ? -4.715 14.828 21.641 1 93.38 162 SER B C 1
ATOM 2743 O O . SER B 1 162 ? -5.098 13.852 22.281 1 93.38 162 SER B O 1
ATOM 2745 N N . LYS B 1 163 ? -4.91 15 20.391 1 97 163 LYS B N 1
ATOM 2746 C CA . LYS B 1 163 ? -5.848 14.086 19.734 1 97 163 LYS B CA 1
ATOM 2747 C C . LYS B 1 163 ? -5.129 13.164 18.75 1 97 163 LYS B C 1
ATOM 2749 O O . LYS B 1 163 ? -4.266 13.609 18 1 97 163 LYS B O 1
ATOM 2754 N N . GLY B 1 164 ? -5.457 11.898 18.766 1 97.81 164 GLY B N 1
ATOM 2755 C CA . GLY B 1 164 ? -5.02 10.938 17.766 1 97.81 164 GLY B CA 1
ATOM 2756 C C . GLY B 1 164 ? -5.836 11 16.484 1 97.81 164 GLY B C 1
ATOM 2757 O O . GLY B 1 164 ? -6.527 11.984 16.234 1 97.81 164 GLY B O 1
ATOM 2758 N N . TRP B 1 165 ? -5.637 9.961 15.633 1 98.25 165 TRP B N 1
ATOM 2759 C CA . TRP B 1 165 ? -6.395 9.922 14.391 1 98.25 165 TRP B CA 1
ATOM 2760 C C . TRP B 1 165 ? -7.766 9.297 14.602 1 98.25 165 TRP B C 1
ATOM 2762 O O . TRP B 1 165 ? -8.016 8.664 15.633 1 98.25 165 TRP B O 1
ATOM 2772 N N . SER B 1 166 ? -8.641 9.523 13.672 1 98.25 166 SER B N 1
ATOM 2773 C CA . SER B 1 166 ? -9.992 8.969 13.672 1 98.25 166 SER B CA 1
ATOM 2774 C C . SER B 1 166 ? -10.398 8.492 12.281 1 98.25 166 SER B C 1
ATOM 2776 O O . SER B 1 166 ? -9.742 8.82 11.289 1 98.25 166 SER B O 1
ATOM 2778 N N . ASN B 1 167 ? -11.406 7.598 12.25 1 98.56 167 ASN B N 1
ATOM 2779 C CA . ASN B 1 167 ? -11.867 7.094 10.961 1 98.56 167 ASN B CA 1
ATOM 2780 C C . ASN B 1 167 ? -13.164 7.77 10.531 1 98.56 167 ASN B C 1
ATOM 2782 O O . ASN B 1 167 ? -14.023 8.07 11.367 1 98.56 167 ASN B O 1
ATOM 2786 N N . HIS B 1 168 ? -13.242 8 9.211 1 98.44 168 HIS B N 1
ATOM 2787 C CA . HIS B 1 168 ? -14.383 8.711 8.633 1 98.44 168 HIS B CA 1
ATOM 2788 C C . HIS B 1 168 ? -14.789 8.102 7.297 1 98.44 168 HIS B C 1
ATOM 2790 O O . HIS B 1 168 ? -14.117 7.207 6.789 1 98.44 168 HIS B O 1
ATOM 2796 N N . ASP B 1 169 ? -16.016 8.586 6.855 1 98.56 169 ASP B N 1
ATOM 2797 C CA . ASP B 1 169 ? -16.469 8.156 5.535 1 98.56 169 ASP B CA 1
ATOM 2798 C C . ASP B 1 169 ? -15.5 8.633 4.445 1 98.56 169 ASP B C 1
ATOM 2800 O O . ASP B 1 169 ? -15.172 9.82 4.383 1 98.56 169 ASP B O 1
ATOM 2804 N N . CYS B 1 170 ? -15.133 7.758 3.561 1 98.75 170 CYS B N 1
ATOM 2805 C CA . CYS B 1 170 ? -14.109 8.031 2.557 1 98.75 170 CYS B CA 1
ATOM 2806 C C . CYS B 1 170 ? -14.594 9.07 1.557 1 98.75 170 CYS B C 1
ATOM 2808 O O . CYS B 1 170 ? -13.781 9.695 0.863 1 98.75 170 CYS B O 1
ATOM 2810 N N . ILE B 1 171 ? -15.867 9.266 1.471 1 98.31 171 ILE B N 1
ATOM 2811 C CA . ILE B 1 171 ? -16.422 10.102 0.408 1 98.31 171 ILE B CA 1
ATOM 2812 C C . ILE B 1 171 ? -16.375 11.57 0.831 1 98.31 171 ILE B C 1
ATOM 2814 O O . ILE B 1 171 ? -16.625 12.461 0.018 1 98.31 171 ILE B O 1
ATOM 2818 N N . LEU B 1 172 ? -16.094 11.805 2.191 1 98.5 172 LEU B N 1
ATOM 2819 C CA . LEU B 1 172 ? -15.961 13.188 2.643 1 98.5 172 LEU B CA 1
ATOM 2820 C C . LEU B 1 172 ? -14.711 13.836 2.061 1 98.5 172 LEU B C 1
ATOM 2822 O O . LEU B 1 172 ? -13.781 13.133 1.651 1 98.5 172 LEU B O 1
ATOM 2826 N N . SER B 1 173 ? -14.727 15.156 2.016 1 98.81 173 SER B N 1
ATOM 2827 C CA . SER B 1 173 ? -13.609 15.898 1.442 1 98.81 173 SER B CA 1
ATOM 2828 C C . SER B 1 173 ? -12.812 16.625 2.523 1 98.81 173 SER B C 1
ATOM 2830 O O . SER B 1 173 ? -13.375 17.391 3.299 1 98.81 173 SER B O 1
ATOM 2832 N N . PHE B 1 174 ? -11.508 16.375 2.594 1 98.81 174 PHE B N 1
ATOM 2833 C CA . PHE B 1 174 ? -10.578 17.031 3.51 1 98.81 174 PHE B CA 1
ATOM 2834 C C . PHE B 1 174 ? -9.258 17.328 2.818 1 98.81 174 PHE B C 1
ATOM 2836 O O . PHE B 1 174 ? -8.938 16.719 1.792 1 98.81 174 PHE B O 1
ATOM 2843 N N . PRO B 1 175 ? -8.531 18.344 3.334 1 98.94 175 PRO B N 1
ATOM 2844 C CA . PRO B 1 175 ? -7.125 18.422 2.916 1 98.94 175 PRO B CA 1
ATOM 2845 C C . PRO B 1 175 ? -6.348 17.156 3.246 1 98.94 175 PRO B C 1
ATOM 2847 O O . PRO B 1 175 ? -6.871 16.266 3.918 1 98.94 175 PRO B O 1
ATOM 2850 N N . PHE B 1 176 ? -5.207 17 2.705 1 98.94 176 PHE B N 1
ATOM 2851 C CA . PHE B 1 176 ? -4.52 15.727 2.881 1 98.94 176 PHE B CA 1
ATOM 2852 C C . PHE B 1 176 ? -3.012 15.906 2.785 1 98.94 176 PHE B C 1
ATOM 2854 O O . PHE B 1 176 ? -2.531 16.953 2.34 1 98.94 176 PHE B O 1
ATOM 2861 N N . ILE B 1 177 ? -2.326 14.898 3.277 1 98.94 177 ILE B N 1
ATOM 2862 C CA . ILE B 1 177 ? -0.868 14.922 3.299 1 98.94 177 ILE B CA 1
ATOM 2863 C C . ILE B 1 177 ? -0.323 13.766 2.463 1 98.94 177 ILE B C 1
ATOM 2865 O O . ILE B 1 177 ? -0.689 12.609 2.68 1 98.94 177 ILE B O 1
ATOM 2869 N N . CYS B 1 178 ? 0.528 14.109 1.493 1 98.94 178 CYS B N 1
ATOM 2870 C CA . CYS B 1 178 ? 1.266 13.117 0.715 1 98.94 178 CYS B CA 1
ATOM 2871 C C . CYS B 1 178 ? 2.629 12.844 1.337 1 98.94 178 CYS B C 1
ATOM 2873 O O . CYS B 1 178 ? 3.199 13.711 2.004 1 98.94 178 CYS B O 1
ATOM 2875 N N . GLN B 1 179 ? 3.115 11.641 1.062 1 98.88 179 GLN B N 1
ATOM 2876 C CA . GLN B 1 179 ? 4.418 11.242 1.586 1 98.88 179 GLN B CA 1
ATOM 2877 C C . GLN B 1 179 ? 5.191 10.422 0.562 1 98.88 179 GLN B C 1
ATOM 2879 O O . GLN B 1 179 ? 4.613 9.586 -0.137 1 98.88 179 GLN B O 1
ATOM 2884 N N . MET B 1 180 ? 6.457 10.672 0.463 1 97.62 180 MET B N 1
ATOM 2885 C CA . MET B 1 180 ? 7.387 9.82 -0.282 1 97.62 180 MET B CA 1
ATOM 2886 C C . MET B 1 180 ? 8.727 9.719 0.438 1 97.62 180 MET B C 1
ATOM 2888 O O . MET B 1 180 ? 9.031 10.531 1.305 1 97.62 180 MET B O 1
ATOM 2892 N N . LYS B 1 181 ? 9.469 8.641 0.09 1 93.56 181 LYS B N 1
ATOM 2893 C CA . LYS B 1 181 ? 10.828 8.539 0.615 1 93.56 181 LYS B CA 1
ATOM 2894 C C . LYS B 1 181 ? 11.758 9.531 -0.066 1 93.56 181 LYS B C 1
ATOM 2896 O O . LYS B 1 181 ? 11.656 9.766 -1.271 1 93.56 181 LYS B O 1
ATOM 2901 N N . SER B 1 182 ? 12.594 10.086 0.746 1 90.88 182 SER B N 1
ATOM 2902 C CA . SER B 1 182 ? 13.578 11.008 0.179 1 90.88 182 SER B CA 1
ATOM 2903 C C . SER B 1 182 ? 14.586 10.266 -0.693 1 90.88 182 SER B C 1
ATOM 2905 O O . SER B 1 182 ? 14.891 9.102 -0.447 1 90.88 182 SER B O 1
ATOM 2907 N N . ASN B 1 183 ? 14.883 10.93 -1.797 1 76.25 183 ASN B N 1
ATOM 2908 C CA . ASN B 1 183 ? 15.891 10.359 -2.682 1 76.25 183 ASN B CA 1
ATOM 2909 C C . ASN B 1 183 ? 17.297 10.516 -2.107 1 76.25 183 ASN B C 1
ATOM 2911 O O . ASN B 1 183 ? 17.625 11.57 -1.549 1 76.25 183 ASN B O 1
ATOM 2915 N N . CYS B 1 184 ? 17.953 9.391 -1.928 1 62.47 184 CYS B N 1
ATOM 2916 C CA . CYS B 1 184 ? 19.359 9.469 -1.596 1 62.47 184 CYS B CA 1
ATOM 2917 C C . CYS B 1 184 ? 20.219 9.367 -2.852 1 62.47 184 CYS B C 1
ATOM 2919 O O . CYS B 1 184 ? 19.812 8.781 -3.85 1 62.47 184 CYS B O 1
#

Sequence (368 aa):
MKSVLILCFILCAAVSTRAATVAVAEAADVQQEDNPAPEVDADTAADAAAAVHQVQLSFCPDGWLSYRGSCYYFSNHPNTWKNAESYCAGFESNLASVHNIWEYTFLQRTVRTAGHTLAWIGGYYFQDDWRWEDGTLFNYNNWYNPSSSTQYQCLQLSSEESKGWSNHDCILSFPFICQMKSNCMKSVLILCFILCAAVSTRAATVAVAEAADVQQEDNPAPEVDADTAADAAAAVHQVQLSFCPDGWLSYRGSCYYFSNHPNTWKNAESYCAGFESNLASVHNIWEYTFLQRTVRTAGHTLAWIGGYYFQDDWRWEDGTLFNYNNWYNPSSSTQYQCLQLSSEESKGWSNHDCILSFPFICQMKSNC

Radius of gyration: 37.09 Å; Cα contacts (8 Å, |Δi|>4): 579; chains: 2; bounding box: 75×139×104 Å

Secondary structure (DSSP, 8-state):
-----------------------------------------THHHHT-----------BPPTTPEEETTEEEEEEEEEE-HHHHHHHHHTTT-EEPP--SHHHHHHHHHHHHHTT-SEEEEEEEEETTEEEETTS-------BSS---TTT--EEEEE-STT--BEEE-TTS-EEEEEEEEPB-/-----------------------------------------GGGTGGGS---------BPPTTPEEETTEEEEEEEEEE-HHHHHHHHHTTT-EEPP--SHHHHHHHHHHHHHTT-SEEEEEEEEETTEEEETTS-------BSS---TTT--EEEEE-STT--BEEE-TTS-EEEEEEEEPB-

InterPro domains:
  IPR001304 C-type lectin-like [PF00059] (79-179)
  IPR001304 C-type lectin-like [PS50041] (67-179)
  IPR001304 C-type lectin-like [SM00034] (60-179)
  IPR016186 C-type lectin-like/link domain superfamily [G3DSA:3.10.100.10] (18-184)
  IPR016187 C-type lectin fold [SSF56436] (55-183)
  IPR018378 C-type lectin, conserved site [PS00615] (154-178)
  IPR050111 C-type lectin and snaclec domain-containing protein [PTHR22803] (37-182)

Foldseek 3Di:
DDPPPPPPPPPPPDDDPPDPDPPPPDDPPPDPPCPDDPPPPPPVVVVPPPPVPVPQPFDDPPQWDDDDQKTKHWFQWWFFQVVLQVVLVVVVWGFADDDDLVRLLVVLVVQVVVPHFKAFGQWFDDPNDIDGNVGDDPHDDFAADEDDCVQFTTWMAGSDSVHGIYTGHRRDIDITMIMDGTDD/DDDDPPPPDPPPPPPDPDDPDPDPPDDPPPDPDCDDDPDPDPPVVVVVPDPVPVPQPFDDPPQWDDDDQKTKHWDQWWFFQVVLQVVLVVVVWGFADDDDLVRLLVVLVVQVVVPHFKAFGQWFDDPNDIDGNVGDDPHDDFAADEDDCVQFTTWMAGSDSVHGIYTGHRRGIGITMIMDGTDD

pLDDT: mean 77.6, std 29.33, range [24.41, 98.94]

Organism: NCBI:txid210632

Nearest PDB structures (foldseek):
  2zib-assembly1_A  TM=9.117E-01  e=1.881E-12  Brachyopsis segaliensis
  2ox9-assembly2_B  TM=8.669E-01  e=5.722E-11  Mus musculus
  2bph-assembly1_A  TM=8.452E-01  e=6.674E-10  Mus musculus
  7xmp-assembly1_A-2  TM=8.043E-01  e=6.674E-10  Homo sapiens
  3j82-assembly1_A  TM=8.203E-01  e=1.257E-08  Mus musculus